Protein AF-A0A6G6YDF9-F1 (afdb_monomer_lite)

Radius of gyration: 22.9 Å; chains: 1; bounding box: 53×36×60 Å

Foldseek 3Di:
DPDVVVVVPDPDPPVCPDPVCVVVVVVLVVVVVVVLVVPDPPCLPVLLVVLLVVQVVCQVVLCVPLVDRLNLVLVLLLVLLVQLVVVVVLLVVLLVQLLPDDDLLSSLVSLPVSDPDDRDDPVCSVVLCVVQVVDSVSSSVVSVVVSVVCSFVSFKDFLCVSVVSGVQDSVSSLVLLVQQAAEVCNCVPPDVVCCSVPVVCLRRQWHDPDSGMIGHPCSSPSSSSSNVSVVVSQVVDPPNVVPPPD

Secondary structure (DSSP, 8-state):
--STTTGGG----TT--STTHHHHHHHHHHHHHHHHHHTTTT-HHHHHHHHHHHHHHHHHHHHHHHSS-HHHHHHHHHHHHHHHHHHHHHHHHHHHHHHH-SSHHHHHHHHHHHSS-PPPPHHHHHHHHHHTTT-HHHHHHHHHHHHGGGHHHHHEEEHHHHGGGSSS-HHHHHHHHHHHEEPTTTTTTS-HHHHTTS-HHHH--EEEEETTEEE-S-GGGHHHHHHHHHHHHHHT-TTSTTSS--

pLDDT: mean 83.62, std 17.67, range [30.84, 97.88]

Sequence (246 aa):
MGKLYRTKQLHFPDTVLTAEDLPHHLLRTEMIMHTTAVRNWSYDHKMKKITLDIAKKITSNFIDHHGFDPVDFLELLYKMTEIVEEKINEHRLKTVEFCKQSSYRSVIESYESLFPVDKMPKENHDHLWKHFGKNLRNLKAMFLMHSDYFLEKIFSFDLKNLATYTSISEDRLKEIFQKISFEFGDLKDAEVDHFLLGNPVQEKPFIRISDDTVFSTMYSVMTHFSMGSLENFCAENNKLPQKYSG

Structure (mmCIF, N/CA/C/O backbone):
data_AF-A0A6G6YDF9-F1
#
_entry.id   AF-A0A6G6YDF9-F1
#
loop_
_atom_site.group_PDB
_atom_site.id
_atom_site.type_symbol
_atom_site.label_atom_id
_atom_site.label_alt_id
_atom_site.label_comp_id
_atom_site.label_asym_id
_atom_site.label_entity_id
_atom_site.label_seq_id
_atom_site.pdbx_PDB_ins_code
_atom_site.Cartn_x
_atom_site.Cartn_y
_atom_site.Cartn_z
_atom_site.occupancy
_atom_site.B_iso_or_equiv
_atom_site.auth_seq_id
_atom_site.auth_comp_id
_atom_site.auth_asym_id
_atom_site.auth_atom_id
_atom_site.pdbx_PDB_model_num
ATOM 1 N N . MET A 1 1 ? -6.488 17.218 -29.409 1.00 33.91 1 MET A N 1
ATOM 2 C CA . MET A 1 1 ? -6.420 15.846 -28.844 1.00 33.91 1 MET A CA 1
ATOM 3 C C . MET A 1 1 ? -6.784 15.854 -27.347 1.00 33.91 1 MET A C 1
ATOM 5 O O . MET A 1 1 ? -5.971 15.451 -26.534 1.00 33.91 1 MET A O 1
ATOM 9 N N . GLY A 1 2 ? -7.957 16.375 -26.943 1.00 42.31 2 GLY A N 1
ATOM 10 C CA . GLY A 1 2 ? -8.119 16.872 -25.555 1.00 42.31 2 GLY A CA 1
ATOM 11 C C . GLY A 1 2 ? -9.428 16.599 -24.804 1.00 42.31 2 GLY A C 1
ATOM 12 O O . GLY A 1 2 ? -9.514 16.981 -23.646 1.00 42.31 2 GLY A O 1
ATOM 13 N N . LYS A 1 3 ? -10.434 15.942 -25.396 1.00 36.12 3 LYS A N 1
ATOM 14 C CA . LYS A 1 3 ? -11.679 15.582 -24.675 1.00 36.12 3 LYS A CA 1
ATOM 15 C C . LYS A 1 3 ? -12.125 14.139 -24.924 1.00 36.12 3 LYS A C 1
ATOM 17 O O . LYS A 1 3 ? -12.360 13.423 -23.964 1.00 36.12 3 LYS A O 1
ATOM 22 N N . LEU A 1 4 ? -12.093 13.676 -26.176 1.00 32.78 4 LEU A N 1
ATOM 23 C CA . LEU A 1 4 ? -12.477 12.304 -26.557 1.00 32.78 4 LEU A CA 1
ATOM 24 C C . LEU A 1 4 ? -11.572 11.186 -26.005 1.00 32.78 4 LEU A C 1
ATOM 26 O O . LEU A 1 4 ? -12.007 10.045 -25.902 1.00 32.78 4 LEU A O 1
ATOM 30 N N . TYR A 1 5 ? -10.315 11.485 -25.656 1.00 34.84 5 TYR A N 1
ATOM 31 C CA . TYR A 1 5 ? -9.386 10.470 -25.139 1.00 34.84 5 TYR A CA 1
ATOM 32 C C . TYR A 1 5 ? -9.590 10.165 -23.647 1.00 34.84 5 TYR A C 1
ATOM 34 O O . TYR A 1 5 ? -9.312 9.048 -23.228 1.00 34.84 5 TYR A O 1
ATOM 42 N N . ARG A 1 6 ? -10.127 11.112 -22.856 1.00 37.38 6 ARG A N 1
ATOM 43 C CA . ARG A 1 6 ? -10.484 10.855 -21.444 1.00 37.38 6 ARG A CA 1
ATOM 44 C C . ARG A 1 6 ? -11.720 9.962 -21.318 1.00 37.38 6 ARG A C 1
ATOM 46 O O . ARG A 1 6 ? -11.854 9.238 -20.345 1.00 37.38 6 ARG A O 1
ATOM 53 N N . THR A 1 7 ? -12.594 9.980 -22.322 1.00 44.53 7 THR A N 1
ATOM 54 C CA . THR A 1 7 ? -13.873 9.257 -22.328 1.00 44.53 7 THR A CA 1
ATOM 55 C C . THR A 1 7 ? -13.710 7.747 -22.507 1.00 44.53 7 THR A C 1
ATOM 57 O O . THR A 1 7 ? -14.575 6.997 -22.088 1.00 44.53 7 THR A O 1
ATOM 60 N N . LYS A 1 8 ? -12.598 7.277 -23.092 1.00 36.88 8 LYS A N 1
ATOM 61 C CA . LYS A 1 8 ? -12.357 5.840 -23.327 1.00 36.88 8 LYS A CA 1
ATOM 62 C C . LYS A 1 8 ? -11.867 5.060 -22.101 1.00 36.88 8 LYS A C 1
ATOM 64 O O . LYS A 1 8 ? -11.784 3.842 -22.180 1.00 36.88 8 LYS A O 1
ATOM 69 N N . GLN A 1 9 ? -11.508 5.739 -21.011 1.00 41.91 9 GLN A N 1
ATOM 70 C CA . GLN A 1 9 ? -11.009 5.100 -19.783 1.00 41.91 9 GLN A CA 1
ATOM 71 C C . GLN A 1 9 ? -12.066 5.001 -18.676 1.00 41.91 9 GLN A C 1
ATOM 73 O O . GLN A 1 9 ? -11.804 4.395 -17.643 1.00 41.91 9 GLN A O 1
ATOM 78 N N . LEU A 1 10 ? -13.247 5.586 -18.877 1.00 50.28 10 LEU A N 1
ATOM 79 C CA . LEU A 1 10 ? -14.352 5.502 -17.931 1.00 50.28 10 LEU A CA 1
ATOM 80 C C . LEU A 1 10 ? -15.253 4.349 -18.374 1.00 50.28 10 LEU A C 1
ATOM 82 O O . LEU A 1 10 ? -15.899 4.434 -19.415 1.00 50.28 10 LEU A O 1
ATOM 86 N N . HIS A 1 11 ? -15.270 3.261 -17.605 1.00 49.22 11 HIS A N 1
ATOM 87 C CA . HIS A 1 11 ? -16.383 2.320 -17.666 1.00 49.22 11 HIS A CA 1
ATOM 88 C C . HIS A 1 11 ? -17.630 3.081 -17.209 1.00 49.22 11 HIS A C 1
ATOM 90 O O . HIS A 1 11 ? -17.756 3.412 -16.032 1.00 49.22 11 HIS A O 1
ATOM 96 N N . PHE A 1 12 ? -18.498 3.439 -18.154 1.00 57.69 12 PHE A N 1
ATOM 97 C CA . PHE A 1 12 ? -19.774 4.065 -17.835 1.00 57.69 12 PHE A CA 1
ATOM 98 C C . PHE A 1 12 ? -20.731 2.990 -17.309 1.00 57.69 12 PHE A C 1
ATOM 100 O O . PHE A 1 12 ? -20.768 1.904 -17.892 1.00 57.69 12 PHE A O 1
ATOM 107 N N . PRO A 1 13 ? -21.468 3.257 -16.220 1.00 59.00 13 PRO A N 1
ATOM 108 C CA . PRO A 1 13 ? -22.483 2.334 -15.728 1.00 59.00 13 PRO A CA 1
ATOM 109 C C . PRO A 1 13 ? -23.625 2.192 -16.745 1.00 59.00 13 PRO A C 1
ATOM 111 O O . PRO A 1 13 ? -23.862 3.098 -17.549 1.00 59.00 13 PRO A O 1
ATOM 114 N N . ASP A 1 14 ? -24.353 1.074 -16.674 1.00 58.88 14 ASP A N 1
ATOM 115 C CA . ASP A 1 14 ? -25.454 0.728 -17.591 1.00 58.88 14 ASP A CA 1
ATOM 116 C C . ASP A 1 14 ? -26.605 1.754 -17.583 1.00 58.88 14 ASP A C 1
ATOM 118 O O . ASP A 1 14 ? -27.448 1.761 -18.477 1.00 58.88 14 ASP A O 1
ATOM 122 N N . THR A 1 15 ? -26.622 2.671 -16.612 1.00 57.03 15 THR A N 1
ATOM 123 C CA . THR A 1 15 ? -27.553 3.802 -16.534 1.00 57.03 15 THR A CA 1
ATOM 124 C C . THR A 1 15 ? -27.273 4.937 -17.517 1.00 57.03 15 THR A C 1
ATOM 126 O O . THR A 1 15 ? -28.141 5.786 -17.716 1.00 57.03 15 THR A O 1
ATOM 129 N N . VAL A 1 16 ? -26.104 4.974 -18.167 1.00 60.84 16 VAL A N 1
ATOM 130 C CA . VAL A 1 16 ? -25.787 5.959 -19.217 1.00 60.84 16 VAL A CA 1
ATOM 131 C C . VAL A 1 16 ? -26.141 5.365 -20.582 1.00 60.84 16 VAL A C 1
ATOM 133 O O . VAL A 1 16 ? -25.279 4.902 -21.329 1.00 60.84 16 VAL A O 1
ATOM 136 N N . LEU A 1 17 ? -27.438 5.356 -20.896 1.00 62.41 17 LEU A N 1
ATOM 137 C CA . LEU A 1 17 ? -27.980 4.717 -22.102 1.00 62.41 17 LEU A CA 1
ATOM 138 C C . LEU A 1 17 ? -27.928 5.631 -23.333 1.00 62.41 17 LEU A C 1
ATOM 140 O O . LEU A 1 17 ? -27.864 5.147 -24.466 1.00 62.41 17 LEU A O 1
ATOM 144 N N . THR A 1 18 ? -27.944 6.951 -23.131 1.00 68.06 18 THR A N 1
ATOM 145 C CA . THR A 1 18 ? -27.974 7.937 -24.214 1.00 68.06 18 THR A CA 1
ATOM 146 C C . THR A 1 18 ? -26.894 9.010 -24.066 1.00 68.06 18 THR A C 1
ATOM 148 O O . THR A 1 18 ? -26.337 9.248 -22.995 1.00 68.06 18 THR A O 1
ATOM 151 N N . ALA A 1 19 ? -26.593 9.706 -25.166 1.00 65.81 19 ALA A N 1
ATOM 152 C CA . ALA A 1 19 ? -25.629 10.809 -25.159 1.00 65.81 19 ALA A CA 1
ATOM 153 C C . ALA A 1 19 ? -26.075 11.999 -24.278 1.00 65.81 19 ALA A C 1
ATOM 155 O O . ALA A 1 19 ? -25.234 12.812 -23.891 1.00 65.81 19 ALA A O 1
ATOM 156 N N . GLU A 1 20 ? -27.369 12.088 -23.950 1.00 71.56 20 GLU A N 1
ATOM 157 C CA . GLU A 1 20 ? -27.952 13.109 -23.071 1.00 71.56 20 GLU A CA 1
ATOM 158 C C . GLU A 1 20 ? -27.785 12.791 -21.576 1.00 71.56 20 GLU A C 1
ATOM 160 O O . GLU A 1 20 ? -27.793 13.710 -20.761 1.00 71.56 20 GLU A O 1
ATOM 165 N N . ASP A 1 21 ? -27.533 11.532 -21.202 1.00 64.00 21 ASP A N 1
ATOM 166 C CA . ASP A 1 21 ? -27.303 11.127 -19.804 1.00 64.00 21 ASP A CA 1
ATOM 167 C C . ASP A 1 21 ? -25.871 11.442 -19.336 1.00 64.00 21 ASP A C 1
ATOM 169 O O . ASP A 1 21 ? -25.586 11.622 -18.145 1.00 64.00 21 ASP A O 1
ATOM 173 N N . LEU A 1 22 ? -24.948 11.557 -20.295 1.00 68.88 22 LEU A N 1
ATOM 174 C CA . LEU A 1 22 ? -23.522 11.751 -20.054 1.00 68.88 22 LEU A CA 1
ATOM 175 C C . LEU A 1 22 ? -23.198 13.056 -19.293 1.00 68.88 22 LEU A C 1
ATOM 177 O O . LEU A 1 22 ? -22.425 12.993 -18.334 1.00 68.88 22 LEU A O 1
ATOM 181 N N . PRO A 1 23 ? -23.764 14.232 -19.637 1.00 73.50 23 PRO A N 1
ATOM 182 C CA . PRO A 1 23 ? -23.558 15.461 -18.871 1.00 73.50 23 PRO A CA 1
ATOM 183 C C . PRO A 1 23 ? -24.028 15.351 -17.417 1.00 73.50 23 PRO A C 1
ATOM 185 O O . PRO A 1 23 ? -23.360 15.870 -16.525 1.00 73.50 23 PRO A O 1
ATOM 188 N N . HIS A 1 24 ? -25.138 14.652 -17.158 1.00 71.38 24 HIS A N 1
ATOM 189 C CA . HIS A 1 24 ? -25.673 14.474 -15.806 1.00 71.38 24 HIS A CA 1
ATOM 190 C C . HIS A 1 24 ? -24.781 13.573 -14.950 1.00 71.38 24 HIS A C 1
ATOM 192 O O . HIS A 1 24 ? -24.512 13.895 -13.790 1.00 71.38 24 HIS A O 1
ATOM 198 N N . HIS A 1 25 ? -24.278 12.480 -15.526 1.00 70.50 25 HIS A N 1
ATOM 199 C CA . HIS A 1 25 ? -23.313 11.609 -14.861 1.00 70.50 25 HIS A CA 1
ATOM 200 C C . HIS A 1 25 ? -21.996 12.348 -14.568 1.00 70.50 25 HIS A C 1
ATOM 202 O O . HIS A 1 25 ? -21.509 12.316 -13.439 1.00 70.50 25 HIS A O 1
ATOM 208 N N . LEU A 1 26 ? -21.456 13.087 -15.545 1.00 73.75 26 LEU A N 1
ATOM 209 C CA . LEU A 1 26 ? -20.231 13.872 -15.363 1.00 73.75 26 LEU A CA 1
ATOM 210 C C . LEU A 1 26 ? -20.384 14.948 -14.283 1.00 73.75 26 LEU A C 1
ATOM 212 O O . LEU A 1 26 ? -19.491 15.083 -13.452 1.00 73.75 26 LEU A O 1
ATOM 216 N N . LEU A 1 27 ? -21.519 15.654 -14.248 1.00 76.38 27 LEU A N 1
ATOM 217 C CA . LEU A 1 27 ? -21.812 16.656 -13.221 1.00 76.38 27 LEU A CA 1
ATOM 218 C C . LEU A 1 27 ? -21.851 16.031 -11.817 1.00 76.38 27 LEU A C 1
ATOM 220 O O . LEU A 1 27 ? -21.275 16.584 -10.884 1.00 76.38 27 LEU A O 1
ATOM 224 N N . ARG A 1 28 ? -22.490 14.862 -11.654 1.00 67.94 28 ARG A N 1
ATOM 225 C CA . ARG A 1 28 ? -22.524 14.142 -10.368 1.00 67.94 28 ARG A CA 1
ATOM 226 C C . ARG A 1 28 ? -21.123 13.720 -9.929 1.00 67.94 28 ARG A C 1
ATOM 228 O O . ARG A 1 28 ? -20.745 13.988 -8.792 1.00 67.94 28 ARG A O 1
ATOM 235 N N . THR A 1 29 ? -20.333 13.140 -10.831 1.00 65.56 29 THR A N 1
ATOM 236 C CA . THR A 1 29 ? -18.942 12.750 -10.556 1.00 65.56 29 THR A CA 1
ATOM 237 C C . THR A 1 29 ? -18.074 13.960 -10.205 1.00 65.56 29 THR A C 1
ATOM 239 O O . THR A 1 29 ? -17.271 13.900 -9.277 1.00 65.56 29 THR A O 1
ATOM 242 N N . GLU A 1 30 ? -18.268 15.088 -10.889 1.00 67.44 30 GLU A N 1
ATOM 243 C CA . GLU A 1 30 ? -17.579 16.348 -10.603 1.00 67.44 30 GLU A CA 1
ATOM 244 C C . GLU A 1 30 ? -17.975 16.907 -9.227 1.00 67.44 30 GLU A C 1
ATOM 246 O O . GLU A 1 30 ? -17.101 17.282 -8.448 1.00 67.44 30 GLU A O 1
ATOM 251 N N . MET A 1 31 ? -19.257 16.860 -8.851 1.00 64.19 31 MET A N 1
ATOM 252 C CA . MET A 1 31 ? -19.723 17.226 -7.506 1.00 64.19 31 MET A CA 1
ATOM 253 C C . MET A 1 31 ? -19.176 16.295 -6.410 1.00 64.19 31 MET A C 1
ATOM 255 O O . MET A 1 31 ? -18.787 16.771 -5.342 1.00 64.19 31 MET A O 1
ATOM 259 N N . ILE A 1 32 ? -19.090 14.985 -6.655 1.00 63.44 32 ILE A N 1
ATOM 260 C CA . ILE A 1 32 ? -18.492 14.016 -5.719 1.00 63.44 32 ILE A CA 1
ATOM 261 C C . ILE A 1 32 ? -16.995 14.295 -5.547 1.00 63.44 32 ILE A C 1
ATOM 263 O O . ILE A 1 32 ? -16.504 14.381 -4.420 1.00 63.44 32 ILE A O 1
ATOM 267 N N . MET A 1 33 ? -16.268 14.520 -6.647 1.00 58.22 33 MET A N 1
ATOM 268 C CA . MET A 1 33 ? -14.856 14.902 -6.590 1.00 58.22 33 MET A CA 1
ATOM 269 C C . MET A 1 33 ? -14.667 16.230 -5.855 1.00 58.22 33 MET A C 1
ATOM 271 O O . MET A 1 33 ? -13.788 16.326 -5.004 1.00 58.22 33 MET A O 1
ATOM 275 N N . HIS A 1 34 ? -15.515 17.231 -6.109 1.00 53.88 34 HIS A N 1
ATOM 276 C CA . HIS A 1 34 ? -15.461 18.510 -5.407 1.00 53.88 34 HIS A CA 1
ATOM 277 C C . HIS A 1 34 ? -15.781 18.377 -3.919 1.00 53.88 34 HIS A C 1
ATOM 279 O O . HIS A 1 34 ? -15.075 18.963 -3.113 1.00 53.88 34 HIS A O 1
ATOM 285 N N . THR A 1 35 ? -16.781 17.600 -3.512 1.00 53.50 35 THR A N 1
ATOM 286 C CA . THR A 1 35 ? -17.077 17.393 -2.081 1.00 53.50 35 THR A CA 1
ATOM 287 C C . THR A 1 35 ? -15.994 16.578 -1.375 1.00 53.50 35 THR A C 1
ATOM 289 O O . THR A 1 35 ? -15.673 16.872 -0.225 1.00 53.50 35 THR A O 1
ATOM 292 N N . THR A 1 36 ? -15.360 15.632 -2.071 1.00 50.28 36 THR A N 1
ATOM 293 C CA . THR A 1 36 ? -14.196 14.884 -1.567 1.00 50.28 36 THR A CA 1
ATOM 294 C C . THR A 1 36 ? -12.959 15.781 -1.448 1.00 50.28 36 THR A C 1
ATOM 296 O O . THR A 1 36 ? -12.253 15.717 -0.449 1.00 50.28 36 THR A O 1
ATOM 299 N N . ALA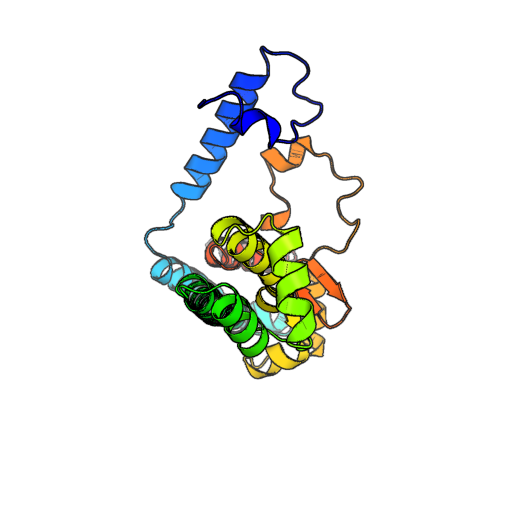 A 1 37 ? -12.728 16.673 -2.417 1.00 44.34 37 ALA A N 1
ATOM 300 C CA . ALA A 1 37 ? -11.605 17.614 -2.425 1.00 44.34 37 ALA A CA 1
ATOM 301 C C . ALA A 1 37 ? -11.791 18.796 -1.452 1.00 44.34 37 ALA A C 1
ATOM 303 O O . ALA A 1 37 ? -10.829 19.267 -0.848 1.00 44.34 37 ALA A O 1
ATOM 304 N N . VAL A 1 38 ? -13.028 19.279 -1.281 1.00 45.28 38 VAL A N 1
ATOM 305 C CA . VAL A 1 38 ? -13.391 20.354 -0.338 1.00 45.28 38 VAL A CA 1
ATOM 306 C C . VAL A 1 38 ? -13.412 19.828 1.100 1.00 45.28 38 VAL A C 1
ATOM 308 O O . VAL A 1 38 ? -13.096 20.574 2.028 1.00 45.28 38 VAL A O 1
ATOM 311 N N . ARG A 1 39 ? -13.662 18.527 1.305 1.00 48.84 39 ARG A N 1
ATOM 312 C CA . ARG A 1 39 ? -13.316 17.834 2.549 1.00 48.84 39 ARG A CA 1
ATOM 313 C C . ARG A 1 39 ? -11.793 17.624 2.623 1.00 48.84 39 ARG A C 1
ATOM 315 O O . ARG A 1 39 ? -11.291 16.520 2.520 1.00 48.84 39 ARG A O 1
ATOM 322 N N . ASN A 1 40 ? -11.082 18.689 2.982 1.00 50.56 40 ASN A N 1
ATOM 323 C CA . ASN A 1 40 ? -9.997 18.624 3.971 1.00 50.56 40 ASN A CA 1
ATOM 324 C C . ASN A 1 40 ? -8.580 18.143 3.581 1.00 50.56 40 ASN A C 1
ATOM 326 O O . ASN A 1 40 ? -7.801 17.841 4.484 1.00 50.56 40 ASN A O 1
ATOM 330 N N . TRP A 1 41 ? -8.159 18.178 2.311 1.00 49.34 41 TRP A N 1
ATOM 331 C CA . TRP A 1 41 ? -6.742 17.907 1.965 1.00 49.34 41 TRP A CA 1
ATOM 332 C C . TRP A 1 41 ? -5.738 18.875 2.627 1.00 49.34 41 TRP A C 1
ATOM 334 O O . TRP A 1 41 ? -4.549 18.586 2.718 1.00 49.34 41 TRP A O 1
ATOM 344 N N . SER A 1 42 ? -6.188 20.036 3.108 1.00 52.94 42 SER A N 1
ATOM 345 C CA . SER A 1 42 ? -5.319 21.092 3.634 1.00 52.94 42 SER A CA 1
ATOM 346 C C . SER A 1 42 ? -4.891 20.930 5.100 1.00 52.94 42 SER A C 1
ATOM 348 O O . SER A 1 42 ? -4.022 21.688 5.534 1.00 52.94 42 SER A O 1
ATOM 350 N N . TYR A 1 43 ? -5.430 19.971 5.875 1.00 66.38 43 TYR A N 1
ATOM 351 C CA . TYR A 1 43 ? -5.071 19.822 7.299 1.00 66.38 43 TYR A CA 1
ATOM 352 C C . TYR A 1 43 ? -5.069 18.373 7.833 1.00 66.38 43 TYR A C 1
ATOM 354 O O . TYR A 1 43 ? -5.695 18.099 8.860 1.00 66.38 43 TYR A O 1
ATOM 362 N N . ASP A 1 44 ? -4.311 17.467 7.206 1.00 77.56 44 ASP A N 1
ATOM 363 C CA . ASP A 1 44 ? -4.114 16.070 7.659 1.00 77.56 44 ASP A CA 1
ATOM 364 C C . ASP A 1 44 ? -3.856 15.956 9.177 1.00 77.56 44 ASP A C 1
ATOM 366 O O . ASP A 1 44 ? -4.577 15.270 9.901 1.00 77.56 44 ASP A O 1
ATOM 370 N N . HIS A 1 45 ? -2.916 16.750 9.699 1.00 82.19 45 HIS A N 1
ATOM 371 C CA . HIS A 1 45 ? -2.589 16.773 11.127 1.00 82.19 45 HIS A CA 1
ATOM 372 C C . HIS A 1 45 ? -3.782 17.157 12.023 1.00 82.19 45 HIS A C 1
ATOM 374 O O . HIS A 1 45 ? -3.926 16.639 13.132 1.00 82.19 45 HIS A O 1
ATOM 380 N N . LYS A 1 46 ? -4.651 18.081 11.583 1.00 82.12 46 LYS A N 1
ATOM 381 C CA . LYS A 1 46 ? -5.839 18.455 12.372 1.00 82.12 46 LYS A CA 1
ATOM 382 C C . LYS A 1 46 ? -6.864 17.327 12.370 1.00 82.12 46 LYS A C 1
ATOM 384 O O . LYS A 1 46 ? -7.447 17.074 13.417 1.00 82.12 46 LYS A O 1
ATOM 389 N N . MET A 1 47 ? -7.044 16.647 11.238 1.00 83.62 47 MET A N 1
ATOM 390 C CA . MET A 1 47 ? -7.931 15.486 11.143 1.00 83.62 47 MET A CA 1
ATOM 391 C C . MET A 1 47 ? -7.453 14.351 12.043 1.00 83.62 47 MET A C 1
ATOM 393 O O . MET A 1 47 ? -8.218 13.920 12.899 1.00 83.62 47 MET A O 1
ATOM 397 N N . LYS A 1 48 ? -6.173 13.958 11.951 1.00 89.88 48 LYS A N 1
ATOM 398 C CA . LYS A 1 48 ? -5.577 12.949 12.845 1.00 89.88 48 LYS A CA 1
ATOM 399 C C . LYS A 1 48 ? -5.826 13.291 14.310 1.00 89.88 48 LYS A C 1
ATOM 401 O O . LYS A 1 48 ? -6.328 12.457 15.056 1.00 89.88 48 LYS A O 1
ATOM 406 N N . LYS A 1 49 ? -5.543 14.539 14.701 1.00 89.81 49 LYS A N 1
ATOM 407 C CA . LYS A 1 49 ? -5.763 15.013 16.070 1.00 89.81 49 LYS A CA 1
ATOM 408 C C . LYS A 1 49 ? -7.226 14.886 16.500 1.00 89.81 49 LYS A C 1
ATOM 410 O O . LYS A 1 49 ? -7.482 14.333 17.560 1.00 89.81 49 LYS A O 1
ATOM 415 N N . ILE A 1 50 ? -8.170 15.377 15.695 1.00 88.75 50 ILE A N 1
ATOM 416 C CA . ILE A 1 50 ? -9.603 15.328 16.023 1.00 88.75 50 ILE A CA 1
ATOM 417 C C . ILE A 1 50 ? -10.073 13.877 16.168 1.00 88.75 50 ILE A C 1
ATOM 419 O O . ILE A 1 50 ? -10.703 13.550 17.171 1.00 88.75 50 ILE A O 1
ATOM 423 N N . THR A 1 51 ? -9.736 13.005 15.215 1.00 89.81 51 THR A N 1
ATOM 424 C CA . THR A 1 51 ? -10.133 11.590 15.253 1.00 89.81 51 THR A CA 1
ATOM 425 C C . THR A 1 51 ? -9.566 10.889 16.491 1.00 89.81 51 THR A C 1
ATOM 427 O O . THR A 1 51 ? -10.297 10.188 17.187 1.00 89.81 51 THR A O 1
ATOM 430 N N . LEU A 1 52 ? -8.294 11.131 16.831 1.00 94.12 52 LEU A N 1
ATOM 431 C CA . LEU A 1 52 ? -7.670 10.567 18.034 1.00 94.12 52 LEU A CA 1
ATOM 432 C C . LEU A 1 52 ? -8.272 11.136 19.329 1.00 94.12 52 LEU A C 1
ATOM 434 O O . LEU A 1 52 ? -8.472 10.394 20.287 1.00 94.12 52 LEU A O 1
ATOM 438 N N . ASP A 1 53 ? -8.593 12.431 19.375 1.00 92.19 53 ASP A N 1
ATOM 439 C CA . ASP A 1 53 ? -9.237 13.058 20.536 1.00 92.19 53 ASP A CA 1
ATOM 440 C C . ASP A 1 53 ? -10.650 12.493 20.775 1.00 92.19 53 ASP A C 1
ATOM 442 O O . ASP A 1 53 ? -11.075 12.358 21.924 1.00 92.19 53 ASP A O 1
ATOM 446 N N . ILE A 1 54 ? -11.377 12.134 19.709 1.00 90.50 54 ILE A N 1
ATOM 447 C CA . ILE A 1 54 ? -12.668 11.434 19.802 1.00 90.50 54 ILE A CA 1
ATOM 448 C C . ILE A 1 54 ? -12.461 9.997 20.290 1.00 90.50 54 ILE A C 1
ATOM 450 O O . ILE A 1 54 ? -13.113 9.595 21.253 1.00 90.50 54 ILE A O 1
ATOM 454 N N . ALA A 1 55 ? -11.523 9.255 19.693 1.00 93.00 55 ALA A N 1
ATOM 455 C CA . ALA A 1 55 ? -11.209 7.883 20.088 1.00 93.00 55 ALA A CA 1
ATOM 456 C C . ALA A 1 55 ? -10.855 7.781 21.582 1.00 93.00 55 ALA A C 1
ATOM 458 O O . ALA A 1 55 ? -11.431 6.962 22.296 1.00 93.00 55 ALA A O 1
ATOM 459 N N . LYS A 1 56 ? -10.026 8.703 22.092 1.00 94.75 56 LYS A N 1
ATOM 460 C CA . LYS A 1 56 ? -9.655 8.787 23.517 1.00 94.75 56 LYS A CA 1
ATOM 461 C C . LYS A 1 56 ? -10.851 8.915 24.460 1.00 94.75 56 LYS A C 1
ATOM 463 O O . LYS A 1 56 ? -10.816 8.403 25.575 1.00 94.75 56 LYS A O 1
ATOM 468 N N . LYS A 1 57 ? -11.916 9.608 24.043 1.00 92.88 57 LYS A N 1
ATOM 469 C CA . LYS A 1 57 ? -13.127 9.793 24.867 1.00 92.88 57 LYS A CA 1
ATOM 470 C C . LYS A 1 57 ? -13.987 8.535 24.955 1.00 92.88 57 LYS A C 1
ATOM 472 O O . LYS A 1 57 ? -14.806 8.432 25.869 1.00 92.88 57 LYS A O 1
ATOM 477 N N . ILE A 1 58 ? -13.834 7.614 24.007 1.00 91.50 58 ILE A N 1
ATOM 478 C CA . ILE A 1 58 ? -14.608 6.373 23.945 1.00 91.50 58 ILE A CA 1
ATOM 479 C C . ILE A 1 58 ? -13.777 5.136 24.307 1.00 91.50 58 ILE A C 1
ATOM 481 O O . ILE A 1 58 ? -14.367 4.073 24.470 1.00 91.50 58 ILE A O 1
ATOM 485 N N . THR A 1 59 ? -12.454 5.271 24.488 1.00 93.94 59 THR A N 1
ATOM 486 C CA . THR A 1 59 ? -11.495 4.173 24.707 1.00 93.94 59 THR A CA 1
ATOM 487 C C . THR A 1 59 ? -11.989 3.120 25.692 1.00 93.94 59 THR A C 1
ATOM 489 O O . THR A 1 59 ? -12.042 1.955 25.324 1.00 93.94 59 THR A O 1
ATOM 492 N N . SER A 1 60 ? -12.407 3.495 26.907 1.00 90.88 60 SER A N 1
ATOM 493 C CA . SER A 1 60 ? -12.834 2.510 27.915 1.00 90.88 60 SER A CA 1
ATOM 494 C C . SER A 1 60 ? -14.013 1.658 27.433 1.00 90.88 60 SER A C 1
ATOM 496 O O . SER A 1 60 ? -13.921 0.437 27.415 1.00 90.88 60 SER A O 1
ATOM 498 N N . ASN A 1 61 ? -15.084 2.299 26.950 1.00 90.12 61 ASN A N 1
ATOM 499 C CA . ASN A 1 61 ? -16.263 1.586 26.444 1.00 90.12 61 ASN A CA 1
ATOM 500 C C . ASN A 1 61 ? -15.940 0.769 25.182 1.00 90.12 61 ASN A C 1
ATOM 502 O O . ASN A 1 61 ? -16.548 -0.272 24.942 1.00 90.12 61 ASN A O 1
ATOM 506 N N . PHE A 1 62 ? -15.021 1.266 24.353 1.00 92.31 62 PHE A N 1
ATOM 507 C CA . PHE A 1 62 ? -14.619 0.618 23.114 1.00 92.31 62 PHE A CA 1
ATOM 508 C C . PHE A 1 62 ? -13.804 -0.649 23.392 1.00 92.31 62 PHE A C 1
ATOM 510 O O . PHE A 1 62 ? -14.109 -1.694 22.823 1.00 92.31 62 PHE A O 1
ATOM 517 N N . ILE A 1 63 ? -12.826 -0.584 24.302 1.00 94.00 63 ILE A N 1
ATOM 518 C CA . ILE A 1 63 ? -12.024 -1.739 24.727 1.00 94.00 63 ILE A CA 1
ATOM 519 C C . ILE A 1 63 ? -12.927 -2.813 25.334 1.00 94.00 63 ILE A C 1
ATOM 521 O O . ILE A 1 63 ? -12.812 -3.976 24.954 1.00 94.00 63 ILE A O 1
ATOM 525 N N . ASP A 1 64 ? -13.861 -2.431 26.209 1.00 91.81 64 ASP A N 1
ATOM 526 C CA . ASP A 1 64 ? -14.791 -3.375 26.841 1.00 91.81 64 ASP A CA 1
ATOM 527 C C . ASP A 1 64 ? -15.642 -4.142 25.814 1.00 91.81 64 ASP A C 1
ATOM 529 O O . ASP A 1 64 ? -16.026 -5.288 26.051 1.00 91.81 64 ASP A O 1
ATOM 533 N N . HIS A 1 65 ? -15.950 -3.520 24.670 1.00 89.31 65 HIS A N 1
ATOM 534 C CA . HIS A 1 65 ? -16.828 -4.101 23.657 1.00 89.31 65 HIS A CA 1
ATOM 535 C C . HIS A 1 65 ? -16.084 -4.830 22.533 1.00 89.31 65 HIS A C 1
ATOM 537 O O . HIS A 1 65 ? -16.495 -5.913 22.121 1.00 89.31 65 HIS A O 1
ATOM 543 N N . HIS A 1 66 ? -15.004 -4.239 22.025 1.00 90.62 66 HIS A N 1
ATOM 544 C CA . HIS A 1 66 ? -14.279 -4.734 20.855 1.00 90.62 66 HIS A CA 1
ATOM 545 C C . HIS A 1 66 ? -12.960 -5.432 21.210 1.00 90.62 66 HIS A C 1
ATOM 547 O O . HIS A 1 66 ? -12.403 -6.141 20.375 1.00 90.62 66 HIS A O 1
ATOM 553 N N . GLY A 1 67 ? -12.462 -5.274 22.440 1.00 92.31 67 GLY A N 1
ATOM 554 C CA . GLY A 1 67 ? -11.262 -5.961 22.921 1.00 92.31 67 GLY A CA 1
ATOM 555 C C . GLY A 1 67 ? -9.937 -5.396 22.400 1.00 92.31 67 GLY A C 1
ATOM 556 O O . GLY A 1 67 ? -8.929 -6.098 22.468 1.00 92.31 67 GLY A O 1
ATOM 557 N N . PHE A 1 68 ? -9.925 -4.167 21.873 1.00 94.94 68 PHE A N 1
ATOM 558 C CA . PHE A 1 68 ? -8.715 -3.446 21.461 1.00 94.94 68 PHE A CA 1
ATOM 559 C C . PHE A 1 68 ? -8.862 -1.933 21.672 1.00 94.94 68 PHE A C 1
ATOM 561 O O . PHE A 1 68 ? -9.981 -1.425 21.758 1.00 94.94 68 PHE A O 1
ATOM 568 N N . ASP A 1 69 ? -7.740 -1.213 21.772 1.00 95.81 69 ASP A N 1
ATOM 569 C CA . ASP A 1 69 ? -7.740 0.244 21.940 1.00 95.81 69 ASP A CA 1
ATOM 570 C C . ASP A 1 69 ? -7.982 0.939 20.584 1.00 95.81 69 ASP A C 1
ATOM 572 O O . ASP A 1 69 ? -7.205 0.736 19.643 1.00 95.81 69 ASP A O 1
ATOM 576 N N . PRO A 1 70 ? -9.035 1.770 20.450 1.00 95.12 70 PRO A N 1
ATOM 577 C CA . PRO A 1 70 ? -9.309 2.473 19.201 1.00 95.12 70 PRO A CA 1
ATOM 578 C C . PRO A 1 70 ? -8.215 3.487 18.840 1.00 95.12 70 PRO A C 1
ATOM 580 O O . PRO A 1 70 ? -8.014 3.763 17.661 1.00 95.12 70 PRO A O 1
ATOM 583 N N . VAL A 1 71 ? -7.506 4.053 19.822 1.00 96.50 71 VAL A N 1
ATOM 584 C CA . VAL A 1 71 ? -6.402 4.995 19.590 1.00 96.50 71 VAL A CA 1
ATOM 585 C C . VAL A 1 71 ? -5.229 4.266 18.947 1.00 96.50 71 VAL A C 1
ATOM 587 O O . VAL A 1 71 ? -4.750 4.711 17.909 1.00 96.50 71 VAL A O 1
ATOM 590 N N . ASP A 1 72 ? -4.834 3.123 19.509 1.00 96.69 72 ASP A N 1
ATOM 591 C CA . ASP A 1 72 ? -3.741 2.291 18.992 1.00 96.69 72 ASP A CA 1
ATOM 592 C C . ASP A 1 72 ? -4.049 1.791 17.570 1.00 96.69 72 ASP A C 1
ATOM 594 O O . ASP A 1 72 ? -3.224 1.890 16.664 1.00 96.69 72 ASP A O 1
ATOM 598 N N . PHE A 1 73 ? -5.294 1.371 17.320 1.00 96.31 73 PHE A N 1
ATOM 599 C CA . PHE A 1 73 ? -5.733 1.003 15.975 1.00 96.31 73 PHE A CA 1
ATOM 600 C C . PHE A 1 73 ? -5.630 2.166 14.970 1.00 96.31 73 PHE A C 1
ATOM 602 O O . PHE A 1 73 ? -5.132 1.989 13.858 1.00 96.31 73 PHE A O 1
ATOM 609 N N . LEU A 1 74 ? -6.076 3.372 15.337 1.00 95.56 74 LEU A N 1
ATOM 610 C CA . LEU A 1 74 ? -5.984 4.541 14.456 1.00 95.56 74 LEU A CA 1
ATOM 611 C C . LEU A 1 74 ? -4.531 4.966 14.209 1.00 95.56 74 LEU A C 1
ATOM 613 O O . LEU A 1 74 ? -4.180 5.332 13.087 1.00 95.56 74 LEU A O 1
ATOM 617 N N . GLU A 1 75 ? -3.686 4.912 15.238 1.00 96.06 75 GLU A N 1
ATOM 618 C CA . GLU A 1 75 ? -2.253 5.178 15.117 1.00 96.06 75 GLU A CA 1
ATOM 619 C C . GLU A 1 75 ? -1.573 4.155 14.199 1.00 96.06 75 GLU A C 1
ATOM 621 O O . GLU A 1 75 ? -0.779 4.555 13.344 1.00 96.06 75 GLU A O 1
ATOM 626 N N . LEU A 1 76 ? -1.958 2.874 14.269 1.00 96.75 76 LEU A N 1
ATOM 627 C CA . LEU A 1 76 ? -1.508 1.845 13.332 1.00 96.75 76 LEU A CA 1
ATOM 628 C C . LEU A 1 76 ? -1.881 2.193 11.884 1.00 96.75 76 LEU A C 1
ATOM 630 O O . LEU A 1 76 ? -1.018 2.131 11.009 1.00 96.75 76 LEU A O 1
ATOM 634 N N . LEU A 1 77 ? -3.123 2.615 11.615 1.00 95.38 77 LEU A N 1
ATOM 635 C CA . LEU A 1 77 ? -3.536 3.030 10.266 1.00 95.38 77 LEU A CA 1
ATOM 636 C C . LEU A 1 77 ? -2.683 4.191 9.733 1.00 95.38 77 LEU A C 1
ATOM 638 O O . LEU A 1 77 ? -2.282 4.186 8.568 1.00 95.38 77 LEU A O 1
ATOM 642 N N . TYR A 1 78 ? -2.367 5.177 10.578 1.00 94.69 78 TYR A N 1
ATOM 643 C CA . TYR A 1 78 ? -1.488 6.282 10.188 1.00 94.69 78 TYR A CA 1
ATOM 644 C C . TYR A 1 78 ? -0.047 5.823 9.985 1.00 94.69 78 TYR A C 1
ATOM 646 O O . TYR A 1 78 ? 0.603 6.274 9.040 1.00 94.69 78 TYR A O 1
ATOM 654 N N . LYS A 1 79 ? 0.430 4.879 10.802 1.00 96.00 79 LYS A N 1
ATOM 655 C CA . LYS A 1 79 ? 1.752 4.288 10.626 1.00 96.00 79 LYS A CA 1
ATOM 656 C C . LYS A 1 79 ? 1.864 3.523 9.308 1.00 96.00 79 LYS A C 1
ATOM 658 O O . LYS A 1 79 ? 2.882 3.621 8.625 1.00 96.00 79 LYS A O 1
ATOM 663 N N . MET A 1 80 ? 0.812 2.813 8.906 1.00 96.25 80 MET A N 1
ATOM 664 C CA . MET A 1 80 ? 0.751 2.159 7.597 1.00 96.25 80 MET A CA 1
ATOM 665 C C . MET A 1 80 ? 0.885 3.176 6.457 1.00 96.25 80 MET A C 1
ATOM 667 O O . MET A 1 80 ? 1.651 2.930 5.526 1.00 96.25 80 MET A O 1
ATOM 671 N N . THR A 1 81 ? 0.213 4.331 6.546 1.00 94.31 81 THR A N 1
ATOM 672 C CA . THR A 1 81 ? 0.370 5.415 5.560 1.00 94.31 81 THR A CA 1
ATOM 673 C C . THR A 1 81 ? 1.819 5.895 5.468 1.00 94.31 81 THR A C 1
ATOM 675 O O . THR A 1 81 ? 2.350 5.964 4.363 1.00 94.31 81 THR A O 1
ATOM 678 N N . GLU A 1 82 ? 2.486 6.151 6.597 1.00 94.56 82 GLU A N 1
ATOM 679 C CA . GLU A 1 82 ? 3.903 6.557 6.609 1.00 94.56 82 GLU A CA 1
ATOM 680 C C . GLU A 1 82 ? 4.808 5.514 5.935 1.00 94.56 82 GLU A C 1
ATOM 682 O O . GLU A 1 82 ? 5.635 5.853 5.089 1.00 94.56 82 GLU A O 1
ATOM 687 N N . ILE A 1 83 ? 4.621 4.228 6.255 1.00 96.62 83 ILE A N 1
ATOM 688 C CA . ILE A 1 83 ? 5.410 3.134 5.665 1.00 96.62 83 ILE A CA 1
ATOM 689 C C . ILE A 1 83 ? 5.211 3.078 4.143 1.00 96.62 83 ILE A C 1
ATOM 691 O O . ILE A 1 83 ? 6.164 2.858 3.392 1.00 96.62 83 ILE A O 1
ATOM 695 N N . VAL A 1 84 ? 3.981 3.272 3.665 1.00 96.44 84 VAL A N 1
ATOM 696 C CA . VAL A 1 84 ? 3.691 3.308 2.226 1.00 96.44 84 VAL A CA 1
ATOM 697 C C . VAL A 1 84 ? 4.343 4.519 1.567 1.00 96.44 84 VAL A C 1
ATOM 699 O O . VAL A 1 84 ? 4.935 4.372 0.500 1.00 96.44 84 VAL A O 1
ATOM 702 N N . GLU A 1 85 ? 4.295 5.696 2.191 1.00 94.81 85 GLU A N 1
ATOM 703 C CA . GLU A 1 85 ? 4.964 6.897 1.683 1.00 94.81 85 GLU A CA 1
ATOM 704 C C . GLU A 1 85 ? 6.479 6.695 1.552 1.00 94.81 85 GLU A C 1
ATOM 706 O O . GLU A 1 85 ? 7.063 7.040 0.520 1.00 94.81 85 GLU A O 1
ATOM 711 N N . GLU A 1 86 ? 7.119 6.087 2.552 1.00 96.44 86 GLU A N 1
ATOM 712 C CA . GLU A 1 86 ? 8.541 5.733 2.512 1.00 96.44 86 GLU A CA 1
ATOM 713 C C . GLU A 1 86 ? 8.847 4.777 1.347 1.00 96.44 86 GLU A C 1
ATOM 715 O O . GLU A 1 86 ? 9.708 5.070 0.509 1.00 96.44 86 GLU A O 1
ATOM 720 N N . LYS A 1 87 ? 8.089 3.679 1.228 1.00 96.56 87 LYS A N 1
ATOM 721 C CA . LYS A 1 87 ? 8.254 2.677 0.161 1.00 96.56 87 LYS A CA 1
ATOM 722 C C . LYS A 1 87 ? 8.009 3.252 -1.241 1.00 96.56 87 LYS A C 1
ATOM 724 O O . LYS A 1 87 ? 8.763 2.948 -2.168 1.00 96.56 87 LYS A O 1
ATOM 729 N N . ILE A 1 88 ? 6.984 4.092 -1.422 1.00 96.06 88 ILE A N 1
ATOM 730 C CA . ILE A 1 88 ? 6.703 4.773 -2.699 1.00 96.06 88 ILE A CA 1
ATOM 731 C C . ILE A 1 88 ? 7.848 5.717 -3.058 1.00 96.06 88 ILE A C 1
ATOM 733 O O . ILE A 1 88 ? 8.271 5.760 -4.216 1.00 96.06 88 ILE A O 1
ATOM 737 N N . ASN A 1 89 ? 8.365 6.472 -2.088 1.00 96.44 89 ASN A N 1
ATOM 738 C CA . ASN A 1 89 ? 9.490 7.366 -2.328 1.00 96.44 89 ASN A CA 1
ATOM 739 C C . ASN A 1 89 ? 10.746 6.587 -2.730 1.00 96.44 89 ASN A C 1
ATOM 741 O O . ASN A 1 89 ? 11.405 6.968 -3.700 1.00 96.44 89 ASN A O 1
ATOM 745 N N . GLU A 1 90 ? 11.041 5.470 -2.063 1.00 97.25 90 GLU A N 1
ATOM 746 C CA . GLU A 1 90 ? 12.134 4.575 -2.449 1.00 97.25 90 GLU A CA 1
ATOM 747 C C . GLU A 1 90 ? 11.943 4.041 -3.878 1.00 97.25 90 GLU A C 1
ATOM 749 O O . GLU A 1 90 ? 12.850 4.123 -4.709 1.00 97.25 90 GLU A O 1
ATOM 754 N N . HIS A 1 91 ? 10.741 3.562 -4.203 1.00 97.31 91 HIS A N 1
ATOM 755 C CA . HIS A 1 91 ? 10.399 3.082 -5.539 1.00 97.31 91 HIS A CA 1
ATOM 756 C C . HIS A 1 91 ? 10.577 4.169 -6.610 1.00 97.31 91 HIS A C 1
ATOM 758 O O . HIS A 1 91 ? 11.196 3.946 -7.655 1.00 97.31 91 HIS A O 1
ATOM 764 N N . ARG A 1 92 ? 10.104 5.388 -6.336 1.00 96.44 92 ARG A N 1
ATOM 765 C CA . ARG A 1 92 ? 10.297 6.550 -7.208 1.00 96.44 92 ARG A CA 1
ATOM 766 C C . ARG A 1 92 ? 11.780 6.872 -7.403 1.00 96.44 92 ARG A C 1
ATOM 768 O O . ARG A 1 92 ? 12.190 7.189 -8.515 1.00 96.44 92 ARG A O 1
ATOM 775 N N . LEU A 1 93 ? 12.598 6.803 -6.354 1.00 97.75 93 LEU A N 1
ATOM 776 C CA . LEU A 1 93 ? 14.038 7.043 -6.476 1.00 97.75 93 LEU A CA 1
ATOM 777 C C . LEU A 1 93 ? 14.709 5.977 -7.354 1.00 97.75 93 LEU A C 1
ATOM 779 O O . LEU A 1 93 ? 15.479 6.340 -8.244 1.00 97.75 93 LEU A O 1
ATOM 783 N N . LYS A 1 94 ? 14.349 4.696 -7.187 1.00 97.81 94 LYS A N 1
ATOM 784 C CA . LYS A 1 94 ? 14.826 3.596 -8.045 1.00 97.81 94 LYS A CA 1
ATOM 785 C C . LYS A 1 94 ? 14.460 3.813 -9.514 1.00 97.81 94 LYS A C 1
ATOM 787 O O . LYS A 1 94 ? 15.310 3.660 -10.389 1.00 97.81 94 LYS A O 1
ATOM 792 N N . THR A 1 95 ? 13.217 4.208 -9.797 1.00 97.44 95 THR A N 1
ATOM 793 C CA . THR A 1 95 ? 12.772 4.448 -11.181 1.00 97.44 95 THR A CA 1
ATOM 794 C C . THR A 1 95 ? 13.480 5.631 -11.828 1.00 97.44 95 THR A C 1
ATOM 796 O O . THR A 1 95 ? 13.929 5.550 -12.974 1.00 97.44 95 THR A O 1
ATOM 799 N N . VAL A 1 96 ? 13.656 6.718 -11.075 1.00 97.44 96 VAL A N 1
ATOM 800 C CA . VAL A 1 96 ? 14.431 7.883 -11.508 1.00 97.44 96 VAL A CA 1
ATOM 801 C C . VAL A 1 96 ? 15.884 7.505 -11.814 1.00 97.44 96 VAL A C 1
ATOM 803 O O . VAL A 1 96 ? 16.432 7.998 -12.801 1.00 97.44 96 VAL A O 1
ATOM 806 N N . GLU A 1 97 ? 16.499 6.637 -11.010 1.00 97.62 97 GLU A N 1
ATOM 807 C CA . GLU A 1 97 ? 17.909 6.264 -11.145 1.00 97.62 97 GLU A CA 1
ATOM 808 C C . GLU A 1 97 ? 18.212 5.572 -12.481 1.00 97.62 97 GLU A C 1
ATOM 810 O O . GLU A 1 97 ? 19.063 6.049 -13.240 1.00 97.62 97 GLU A O 1
ATOM 815 N N . PHE A 1 98 ? 17.462 4.527 -12.854 1.00 97.50 98 PHE A N 1
ATOM 816 C CA . PHE A 1 98 ? 17.673 3.889 -14.161 1.00 97.50 98 PHE A CA 1
ATOM 817 C C . PHE A 1 98 ? 17.216 4.794 -15.320 1.00 97.50 98 PHE A C 1
ATOM 819 O O . PHE A 1 98 ? 17.797 4.771 -16.409 1.00 97.50 98 PHE A O 1
ATOM 826 N N . CYS A 1 99 ? 16.205 5.647 -15.108 1.00 96.25 99 CYS A N 1
ATOM 827 C CA . CYS A 1 99 ? 15.718 6.570 -16.136 1.00 96.25 99 CYS A CA 1
ATOM 828 C C . CYS A 1 99 ? 16.716 7.687 -16.476 1.00 96.25 99 CYS A C 1
ATOM 830 O O . CYS A 1 99 ? 16.670 8.216 -17.591 1.00 96.25 99 CYS A O 1
ATOM 832 N N . LYS A 1 100 ? 17.627 8.045 -15.565 1.00 97.00 100 LYS A N 1
ATOM 833 C CA . LYS A 1 100 ? 18.673 9.053 -15.808 1.00 97.00 100 LYS A CA 1
ATOM 834 C C . LYS A 1 100 ? 19.831 8.536 -16.663 1.00 97.00 100 LYS A C 1
ATOM 836 O O . LYS A 1 100 ? 20.526 9.343 -17.277 1.00 97.00 100 LYS A O 1
ATOM 841 N N . GLN A 1 101 ? 20.011 7.220 -16.764 1.00 97.88 101 GLN A N 1
ATOM 842 C CA . GLN A 1 101 ? 21.120 6.625 -17.511 1.00 97.88 101 GLN A CA 1
ATOM 843 C C . GLN A 1 101 ? 21.049 6.959 -19.012 1.00 97.88 101 GLN A C 1
ATOM 845 O O . GLN A 1 101 ? 19.970 7.014 -19.615 1.00 97.88 101 GLN A O 1
ATOM 850 N N . SER A 1 102 ? 22.207 7.195 -19.632 1.00 94.94 102 SER A N 1
ATOM 851 C CA . SER A 1 102 ? 22.320 7.666 -21.023 1.00 94.94 102 SER A CA 1
ATOM 852 C C . SER A 1 102 ? 22.508 6.546 -22.052 1.00 94.94 102 SER A C 1
ATOM 854 O O . SER A 1 102 ? 22.240 6.756 -23.234 1.00 94.94 102 SER A O 1
ATOM 856 N N . SER A 1 103 ? 22.927 5.352 -21.623 1.00 96.62 103 SER A N 1
ATOM 857 C CA . SER A 1 103 ? 23.152 4.194 -22.495 1.00 96.62 103 SER A CA 1
ATOM 858 C C . SER A 1 103 ? 22.155 3.072 -22.200 1.00 96.62 103 SER A C 1
ATOM 860 O O . SER A 1 103 ? 21.773 2.869 -21.049 1.00 96.62 103 SER A O 1
ATOM 862 N N . TYR A 1 104 ? 21.746 2.308 -23.221 1.00 96.44 104 TYR A N 1
ATOM 863 C CA . TYR A 1 104 ? 20.807 1.195 -23.021 1.00 96.44 104 TYR A CA 1
ATOM 864 C C . TYR A 1 104 ? 21.380 0.110 -22.096 1.00 96.44 104 TYR A C 1
ATOM 866 O O . TYR A 1 104 ? 20.636 -0.450 -21.301 1.00 96.44 104 TYR A O 1
ATOM 874 N N . ARG A 1 105 ? 22.696 -0.152 -22.147 1.00 96.06 105 ARG A N 1
ATOM 875 C CA . ARG A 1 105 ? 23.349 -1.124 -21.254 1.00 96.06 105 ARG A CA 1
ATOM 876 C C . ARG A 1 105 ? 23.289 -0.659 -19.805 1.00 96.06 105 ARG A C 1
ATOM 878 O O . ARG A 1 105 ? 22.863 -1.429 -18.959 1.00 96.06 105 ARG A O 1
ATOM 885 N N . SER A 1 106 ? 23.617 0.608 -19.552 1.00 96.94 106 SER A N 1
ATOM 886 C CA . SER A 1 106 ? 23.547 1.197 -18.211 1.00 96.94 106 SER A CA 1
ATOM 887 C C . SER A 1 106 ? 22.116 1.241 -17.674 1.00 96.94 106 SER A C 1
ATOM 889 O O . SER A 1 106 ? 21.920 1.030 -16.486 1.00 96.94 106 SER A O 1
ATOM 891 N N . VAL A 1 107 ? 21.109 1.475 -18.530 1.00 97.75 107 VAL A N 1
ATOM 892 C CA . VAL A 1 107 ? 19.692 1.378 -18.134 1.00 97.75 107 VAL A CA 1
ATOM 893 C C . VAL A 1 107 ? 19.357 -0.038 -17.662 1.00 97.75 107 VAL A C 1
ATOM 895 O O . VAL A 1 107 ? 18.796 -0.179 -16.581 1.00 97.75 107 VAL A O 1
ATOM 898 N N . ILE A 1 108 ? 19.707 -1.067 -18.447 1.00 97.31 108 ILE A N 1
ATOM 899 C CA . ILE A 1 108 ? 19.425 -2.474 -18.112 1.00 97.31 108 ILE A CA 1
ATOM 900 C C . ILE A 1 108 ? 20.135 -2.861 -16.809 1.00 97.31 108 ILE A C 1
ATOM 902 O O . ILE A 1 108 ? 19.488 -3.311 -15.872 1.00 97.31 108 ILE A O 1
ATOM 906 N N . GLU A 1 109 ? 21.444 -2.610 -16.716 1.00 96.38 109 GLU A N 1
ATOM 907 C CA . GLU A 1 109 ? 22.248 -2.966 -15.539 1.00 96.38 109 GLU A CA 1
ATOM 908 C C . GLU A 1 109 ? 21.774 -2.229 -14.274 1.00 96.38 109 GLU A C 1
ATOM 910 O O . GLU A 1 109 ? 21.696 -2.825 -13.199 1.00 96.38 109 GLU A O 1
ATOM 915 N N . SER A 1 110 ? 21.414 -0.945 -14.394 1.00 97.50 110 SER A N 1
ATOM 916 C CA . SER A 1 110 ? 20.864 -0.163 -13.282 1.00 97.50 110 SER A CA 1
ATOM 917 C C . SER A 1 110 ? 19.514 -0.722 -12.834 1.00 97.50 110 SER A C 1
ATOM 919 O O . SER A 1 110 ? 19.329 -0.967 -11.643 1.00 97.50 110 SER A O 1
ATOM 921 N N . TYR A 1 111 ? 18.607 -1.004 -13.773 1.00 97.81 111 TYR A N 1
ATOM 922 C CA . TYR A 1 111 ? 17.307 -1.598 -13.473 1.00 97.81 111 TYR A CA 1
ATOM 923 C C . TYR A 1 111 ? 17.449 -2.940 -12.731 1.00 97.81 111 TYR A C 1
ATOM 925 O O . TYR A 1 111 ? 16.891 -3.110 -11.647 1.00 97.81 111 TYR A O 1
ATOM 933 N N . GLU A 1 112 ? 18.266 -3.856 -13.257 1.00 96.94 112 GLU A N 1
ATOM 934 C CA . GLU A 1 112 ? 18.508 -5.177 -12.661 1.00 96.94 112 GLU A CA 1
ATOM 935 C C . GLU A 1 112 ? 19.200 -5.123 -11.294 1.00 96.94 112 GLU A C 1
ATOM 937 O O . GLU A 1 112 ? 19.100 -6.058 -10.504 1.00 96.94 112 GLU A O 1
ATOM 942 N N . SER A 1 113 ? 19.929 -4.045 -11.000 1.00 96.75 113 SER A N 1
ATOM 943 C CA . SER A 1 113 ? 20.554 -3.853 -9.687 1.00 96.75 113 SER A CA 1
ATOM 944 C C . SER A 1 113 ? 19.596 -3.308 -8.624 1.00 96.75 113 SER A C 1
ATOM 946 O O . SER A 1 113 ? 19.824 -3.525 -7.436 1.00 96.75 113 SER A O 1
ATOM 948 N N . LEU A 1 114 ? 18.549 -2.586 -9.038 1.00 96.81 114 LEU A N 1
ATOM 949 C CA . LEU A 1 114 ? 17.642 -1.861 -8.141 1.00 96.81 114 LEU A CA 1
ATOM 950 C C . LEU A 1 114 ? 16.357 -2.636 -7.836 1.00 96.81 114 LEU A C 1
ATOM 952 O O . LEU A 1 114 ? 15.742 -2.419 -6.787 1.00 96.81 114 LEU A O 1
ATOM 956 N N . PHE A 1 115 ? 15.940 -3.508 -8.752 1.00 96.50 115 PHE A N 1
ATOM 957 C CA . PHE A 1 115 ? 14.714 -4.290 -8.646 1.00 96.50 115 PHE A CA 1
ATOM 958 C C . PHE A 1 115 ? 15.016 -5.772 -8.404 1.00 96.50 115 PHE A C 1
ATOM 960 O O . PHE A 1 115 ? 16.046 -6.266 -8.858 1.00 96.50 115 PHE A O 1
ATOM 967 N N . PRO A 1 116 ? 14.131 -6.502 -7.701 1.00 94.62 116 PRO A N 1
ATOM 968 C CA . PRO A 1 116 ? 14.323 -7.918 -7.404 1.00 94.62 116 PRO A CA 1
ATOM 969 C C . PRO A 1 116 ? 13.991 -8.767 -8.640 1.00 94.62 116 PRO A C 1
ATOM 971 O O . PRO A 1 116 ? 12.952 -9.422 -8.700 1.00 94.62 116 PRO A O 1
ATOM 974 N N . VAL A 1 117 ? 14.858 -8.697 -9.648 1.00 94.75 117 VAL A N 1
ATOM 975 C CA . VAL A 1 117 ? 14.756 -9.428 -10.914 1.00 94.75 117 VAL A CA 1
ATOM 976 C C . VAL A 1 117 ? 16.020 -10.240 -11.158 1.00 94.75 117 VAL A C 1
ATOM 978 O O . VAL A 1 117 ? 17.105 -9.883 -10.695 1.00 94.75 117 VAL A O 1
ATOM 981 N N . ASP A 1 118 ? 15.883 -11.317 -11.924 1.00 92.75 118 ASP A N 1
ATOM 982 C CA . ASP A 1 118 ? 17.036 -12.079 -12.378 1.00 92.75 118 ASP A CA 1
ATOM 983 C C . ASP A 1 118 ? 17.850 -11.264 -13.383 1.00 92.75 118 ASP A C 1
ATOM 985 O O . ASP A 1 118 ? 17.308 -10.640 -14.298 1.00 92.75 118 ASP A O 1
ATOM 989 N N . LYS A 1 119 ? 19.172 -11.285 -13.210 1.00 92.88 119 LYS A N 1
ATOM 990 C CA . LYS A 1 119 ? 20.090 -10.582 -14.106 1.00 92.88 119 LYS A CA 1
ATOM 991 C C . LYS A 1 119 ? 20.168 -11.298 -15.441 1.00 92.88 119 LYS A C 1
ATOM 993 O O . LYS A 1 119 ? 20.474 -12.493 -15.501 1.00 92.88 119 LYS A O 1
ATOM 998 N N . MET A 1 120 ? 19.951 -10.556 -16.515 1.00 92.06 120 MET A N 1
ATOM 999 C CA . MET A 1 120 ? 20.058 -11.083 -17.858 1.00 92.06 120 MET A CA 1
ATOM 1000 C C . MET A 1 120 ? 21.540 -11.208 -18.271 1.00 92.06 120 MET A C 1
ATOM 1002 O O . MET A 1 120 ? 22.357 -10.341 -17.955 1.00 92.06 120 MET A O 1
ATOM 1006 N N . PRO A 1 121 ? 21.929 -12.262 -19.015 1.00 91.88 121 PRO A N 1
ATOM 1007 C CA . PRO A 1 121 ? 23.254 -12.332 -19.628 1.00 91.88 121 PRO A CA 1
ATOM 1008 C C . PRO A 1 121 ? 23.514 -11.135 -20.553 1.00 91.88 121 PRO A C 1
ATOM 1010 O O . PRO A 1 121 ? 22.630 -10.716 -21.309 1.00 91.88 121 PRO A O 1
ATOM 1013 N N . LYS A 1 122 ? 24.740 -10.597 -20.546 1.00 88.94 122 LYS A N 1
ATOM 1014 C CA . LYS A 1 122 ? 25.093 -9.367 -21.284 1.00 88.94 122 LYS A CA 1
ATOM 1015 C C . LYS A 1 122 ? 24.897 -9.487 -22.795 1.00 88.94 122 LYS A C 1
ATOM 1017 O O . LYS A 1 122 ? 24.658 -8.483 -23.469 1.00 88.94 122 LYS A O 1
ATOM 1022 N N . GLU A 1 123 ? 24.980 -10.702 -23.320 1.00 87.75 123 GLU A N 1
ATOM 1023 C CA . GLU A 1 123 ? 24.752 -11.050 -24.721 1.00 87.75 123 GLU A CA 1
ATOM 1024 C C . GLU A 1 123 ? 23.292 -10.784 -25.124 1.00 87.75 123 GLU A C 1
ATOM 1026 O O . GLU A 1 123 ? 23.010 -10.334 -26.236 1.00 87.75 123 GLU A O 1
ATOM 1031 N N . ASN A 1 124 ? 22.356 -10.961 -24.188 1.00 92.44 124 ASN A N 1
ATOM 1032 C CA . ASN A 1 124 ? 20.929 -10.757 -24.419 1.00 92.44 124 ASN A CA 1
ATOM 1033 C C . ASN A 1 124 ? 20.514 -9.277 -24.337 1.00 92.44 124 ASN A C 1
ATOM 1035 O O . ASN A 1 124 ? 19.443 -8.915 -24.831 1.00 92.44 124 ASN A O 1
ATOM 1039 N N . HIS A 1 125 ? 21.373 -8.386 -23.819 1.00 94.25 125 HIS A N 1
ATOM 1040 C CA . HIS A 1 125 ? 21.095 -6.943 -23.787 1.00 94.25 125 HIS A CA 1
ATOM 1041 C C . HIS A 1 125 ? 20.896 -6.388 -25.204 1.00 94.25 125 HIS A C 1
ATOM 1043 O O . HIS A 1 125 ? 20.018 -5.554 -25.431 1.00 94.25 125 HIS A O 1
ATOM 1049 N N . ASP A 1 126 ? 21.680 -6.866 -26.177 1.00 94.31 126 ASP A N 1
ATOM 1050 C CA . ASP A 1 126 ? 21.571 -6.436 -27.575 1.00 94.31 126 ASP A CA 1
ATOM 1051 C C . ASP A 1 126 ? 20.278 -6.924 -28.236 1.00 94.31 126 ASP A C 1
ATOM 1053 O O . ASP A 1 126 ? 19.708 -6.225 -29.080 1.00 94.31 126 ASP A O 1
ATOM 1057 N N . HIS A 1 127 ? 19.797 -8.107 -27.851 1.00 93.88 127 HIS A N 1
ATOM 1058 C CA . HIS A 1 127 ? 18.518 -8.639 -28.313 1.00 93.8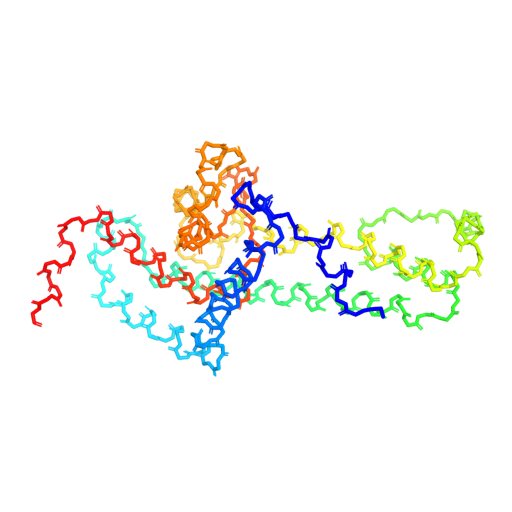8 127 HIS A CA 1
ATOM 1059 C C . HIS A 1 127 ? 17.354 -7.808 -27.772 1.00 93.88 127 HIS A C 1
ATOM 1061 O O . HIS A 1 127 ? 16.512 -7.365 -28.557 1.00 93.88 127 HIS A O 1
ATOM 1067 N N . LEU A 1 128 ? 17.358 -7.510 -26.469 1.00 93.56 128 LEU A N 1
ATOM 1068 C CA . LEU A 1 128 ? 16.366 -6.638 -25.840 1.00 93.56 128 LEU A CA 1
ATOM 1069 C C . LEU A 1 128 ? 16.376 -5.239 -26.475 1.00 93.56 128 LEU A C 1
ATOM 1071 O O . LEU A 1 128 ? 15.335 -4.691 -26.833 1.00 93.56 128 LEU A O 1
ATOM 1075 N N . TRP A 1 129 ? 17.568 -4.683 -26.702 1.00 95.81 129 TRP A N 1
ATOM 1076 C CA . TRP A 1 129 ? 17.731 -3.378 -27.335 1.00 95.81 129 TRP A CA 1
ATOM 1077 C C . TRP A 1 129 ? 17.136 -3.320 -28.747 1.00 95.81 129 TRP A C 1
ATOM 1079 O O . TRP A 1 129 ? 16.445 -2.360 -29.100 1.00 95.81 129 TRP A O 1
ATOM 1089 N N . LYS A 1 130 ? 17.366 -4.361 -29.555 1.00 95.88 130 LYS A N 1
ATOM 1090 C CA . LYS A 1 130 ? 16.762 -4.493 -30.888 1.00 95.88 130 LYS A CA 1
ATOM 1091 C C . LYS A 1 130 ? 15.244 -4.659 -30.810 1.00 95.88 130 LYS A C 1
ATOM 1093 O O . LYS A 1 130 ? 14.553 -4.037 -31.612 1.00 95.88 130 LYS A O 1
ATOM 1098 N N . HIS A 1 131 ? 14.740 -5.440 -29.854 1.00 94.38 131 HIS A N 1
ATOM 1099 C CA . HIS A 1 131 ? 13.307 -5.669 -29.662 1.00 94.38 131 HIS A CA 1
ATOM 1100 C C . HIS A 1 131 ? 12.544 -4.358 -29.416 1.00 94.38 131 HIS A C 1
ATOM 1102 O O . HIS A 1 131 ? 11.513 -4.120 -30.037 1.00 94.38 131 HIS A O 1
ATOM 1108 N N . PHE A 1 132 ? 13.108 -3.442 -28.621 1.00 94.88 132 PHE A N 1
ATOM 1109 C CA . PHE A 1 132 ? 12.534 -2.107 -28.395 1.00 94.88 132 PHE A CA 1
ATOM 1110 C C . PHE A 1 132 ? 12.915 -1.068 -29.464 1.00 94.88 132 PHE A C 1
ATOM 1112 O O . PHE A 1 132 ? 12.873 0.142 -29.221 1.00 94.88 132 PHE A O 1
ATOM 1119 N N . GLY A 1 133 ? 13.285 -1.525 -30.665 1.00 95.12 133 GLY A N 1
ATOM 1120 C CA . GLY A 1 133 ? 13.522 -0.678 -31.835 1.00 95.12 133 GLY A CA 1
ATOM 1121 C C . GLY A 1 133 ? 14.760 0.207 -31.725 1.00 95.12 133 GLY A C 1
ATOM 1122 O O . GLY A 1 133 ? 14.812 1.260 -32.357 1.00 95.12 133 GLY A O 1
ATOM 1123 N N . LYS A 1 134 ? 15.739 -0.177 -30.896 1.00 95.88 134 LYS A N 1
ATOM 1124 C CA . LYS A 1 134 ? 16.909 0.646 -30.570 1.00 95.88 134 LYS A CA 1
ATOM 1125 C C . LYS A 1 134 ? 1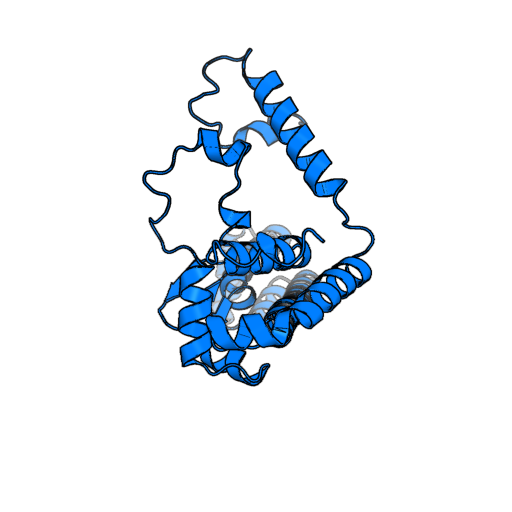6.534 2.062 -30.119 1.00 95.88 134 LYS A C 1
ATOM 1127 O O . LYS A 1 134 ? 17.199 3.042 -30.459 1.00 95.88 134 LYS A O 1
ATOM 1132 N N . ASN A 1 135 ? 15.455 2.167 -29.347 1.00 96.94 135 ASN A N 1
ATOM 1133 C CA . ASN A 1 135 ? 14.961 3.426 -28.820 1.00 96.94 135 ASN A CA 1
ATO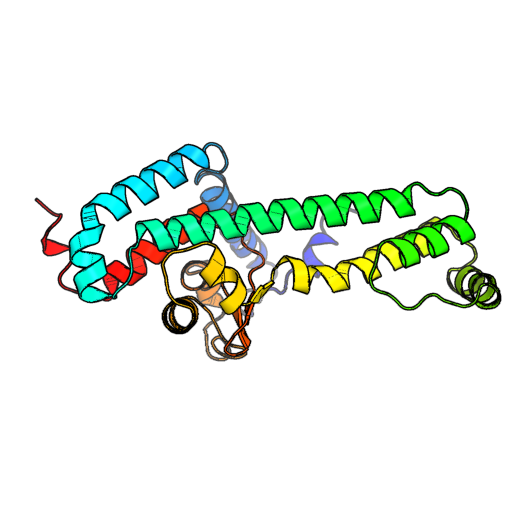M 1134 C C . ASN A 1 135 ? 15.050 3.442 -27.288 1.00 96.94 135 ASN A C 1
ATOM 1136 O O . ASN A 1 135 ? 14.374 2.680 -26.596 1.00 96.94 135 ASN A O 1
ATOM 1140 N N . LEU A 1 136 ? 15.879 4.342 -26.751 1.00 96.81 136 LEU A N 1
ATOM 1141 C CA . LEU A 1 136 ? 16.156 4.411 -25.314 1.00 96.81 136 LEU A CA 1
ATOM 1142 C C . LEU A 1 136 ? 14.909 4.786 -24.510 1.00 96.81 136 LEU A C 1
ATOM 1144 O O . LEU A 1 136 ? 14.722 4.303 -23.397 1.00 96.81 136 LEU A O 1
ATOM 1148 N N . ARG A 1 137 ? 14.038 5.623 -25.082 1.00 96.94 137 ARG A N 1
ATOM 1149 C CA . ARG A 1 137 ? 12.771 6.007 -24.458 1.00 96.94 137 ARG A CA 1
ATOM 1150 C C . ARG A 1 137 ? 11.838 4.806 -24.338 1.00 96.94 137 ARG A C 1
ATOM 1152 O O . ARG A 1 137 ? 11.242 4.635 -23.282 1.00 96.94 137 ARG A O 1
ATOM 1159 N N . ASN A 1 138 ? 11.745 3.973 -25.373 1.00 97.50 138 ASN A N 1
ATOM 1160 C CA . ASN A 1 138 ? 10.907 2.771 -25.342 1.00 97.50 138 ASN A CA 1
ATOM 1161 C C . ASN A 1 138 ? 11.421 1.760 -24.314 1.00 97.50 138 ASN A C 1
ATOM 1163 O O . ASN A 1 138 ? 10.632 1.221 -23.545 1.00 97.50 138 ASN A O 1
ATOM 1167 N N . LEU A 1 139 ? 12.741 1.559 -24.253 1.00 97.25 139 LEU A N 1
ATOM 1168 C CA . LEU A 1 139 ? 13.356 0.683 -23.257 1.00 97.25 139 LEU A CA 1
ATOM 1169 C C . LEU A 1 139 ? 13.073 1.165 -21.824 1.00 97.25 139 LEU A C 1
ATOM 1171 O O . LEU A 1 139 ? 12.649 0.379 -20.983 1.00 97.25 139 LEU A O 1
ATOM 1175 N N . LYS A 1 140 ? 13.248 2.467 -21.556 1.00 97.69 140 LYS A N 1
ATOM 1176 C CA . LYS A 1 140 ? 12.933 3.069 -20.249 1.00 97.69 140 LYS A CA 1
ATOM 1177 C C . LYS A 1 140 ? 11.449 2.957 -19.904 1.00 97.69 140 LYS A C 1
ATOM 1179 O O . LYS A 1 140 ? 11.124 2.644 -18.767 1.00 97.69 140 LYS A O 1
ATOM 1184 N N . ALA A 1 141 ? 10.562 3.190 -20.872 1.00 96.88 141 ALA A N 1
ATOM 1185 C CA . ALA A 1 141 ? 9.121 3.063 -20.671 1.00 96.88 141 ALA A CA 1
ATOM 1186 C C . ALA A 1 141 ? 8.718 1.623 -20.322 1.00 96.88 141 ALA A C 1
ATOM 1188 O O . ALA A 1 141 ? 7.885 1.429 -19.443 1.00 96.88 141 ALA A O 1
ATOM 1189 N N . MET A 1 142 ? 9.342 0.624 -20.955 1.00 96.19 142 MET A N 1
ATOM 1190 C CA . MET A 1 142 ? 9.120 -0.776 -20.600 1.00 96.19 142 MET A CA 1
ATOM 1191 C C . MET A 1 142 ? 9.568 -1.070 -19.168 1.00 96.19 142 MET A C 1
ATOM 1193 O O . MET A 1 142 ? 8.787 -1.631 -18.409 1.00 96.19 142 MET A O 1
ATOM 1197 N N . PHE A 1 143 ? 10.775 -0.653 -18.775 1.00 97.44 143 PHE A N 1
ATOM 1198 C CA . PHE A 1 143 ? 11.251 -0.883 -17.408 1.00 97.44 143 PHE A CA 1
ATOM 1199 C C . PHE A 1 143 ? 10.423 -0.151 -16.354 1.00 97.44 143 PHE A C 1
ATOM 1201 O O . PHE A 1 143 ? 10.231 -0.688 -15.270 1.00 97.44 143 PHE A O 1
ATOM 1208 N N . LEU A 1 144 ? 9.888 1.028 -16.679 1.00 96.88 144 LEU A N 1
ATOM 1209 C CA . LEU A 1 144 ? 8.951 1.737 -15.810 1.00 96.88 144 LEU A CA 1
ATOM 1210 C C . LEU A 1 144 ? 7.644 0.948 -15.635 1.00 96.88 144 LEU A C 1
ATOM 1212 O O . LEU A 1 144 ? 7.217 0.700 -14.515 1.00 96.88 144 LEU A O 1
ATOM 1216 N N . MET A 1 145 ? 7.056 0.467 -16.732 1.00 95.56 145 MET A N 1
ATOM 1217 C CA . MET A 1 145 ? 5.856 -0.375 -16.674 1.00 95.56 145 MET A CA 1
ATOM 1218 C C . MET A 1 145 ? 6.113 -1.686 -15.918 1.00 95.56 145 MET A C 1
ATOM 1220 O O . MET A 1 145 ? 5.276 -2.138 -15.148 1.00 95.56 145 MET A O 1
ATOM 1224 N N . HIS A 1 146 ? 7.277 -2.305 -16.118 1.00 96.12 146 HIS A N 1
ATOM 1225 C CA . HIS A 1 146 ? 7.636 -3.529 -15.412 1.00 96.12 146 HIS A CA 1
ATOM 1226 C C . HIS A 1 146 ? 7.904 -3.270 -13.922 1.00 96.12 146 HIS A C 1
ATOM 1228 O O . HIS A 1 146 ? 7.559 -4.106 -13.092 1.00 96.12 146 HIS A O 1
ATOM 1234 N N . SER A 1 147 ? 8.444 -2.099 -13.555 1.00 96.50 147 SER A N 1
ATOM 1235 C CA . SER A 1 147 ? 8.590 -1.733 -12.145 1.00 96.50 147 SER A CA 1
ATOM 1236 C C . SER A 1 147 ? 7.247 -1.608 -11.425 1.00 96.50 147 SER A C 1
ATOM 1238 O O . SER A 1 147 ? 7.176 -1.945 -10.244 1.00 96.50 147 SER A O 1
ATOM 1240 N N . ASP A 1 148 ? 6.171 -1.234 -12.123 1.00 94.50 148 ASP A N 1
ATOM 1241 C CA . ASP A 1 148 ? 4.841 -1.119 -11.513 1.00 94.50 148 ASP A CA 1
ATOM 1242 C C . ASP A 1 148 ? 4.320 -2.462 -10.962 1.00 94.50 148 ASP A C 1
ATOM 1244 O O . ASP A 1 148 ? 3.506 -2.479 -10.040 1.00 94.50 148 ASP A O 1
ATOM 1248 N N . TYR A 1 149 ? 4.853 -3.598 -11.432 1.00 93.31 149 TYR A N 1
ATOM 1249 C CA . TYR A 1 149 ? 4.550 -4.923 -10.877 1.00 93.31 149 TYR A CA 1
ATOM 1250 C C . TYR A 1 149 ? 4.894 -5.037 -9.380 1.00 93.31 149 TYR A C 1
ATOM 1252 O O . TYR A 1 149 ? 4.297 -5.826 -8.654 1.00 93.31 149 TYR A O 1
ATOM 1260 N N . PHE A 1 150 ? 5.835 -4.227 -8.885 1.00 94.81 150 PHE A N 1
ATOM 1261 C CA . PHE A 1 150 ? 6.232 -4.226 -7.476 1.00 94.81 150 PHE A CA 1
ATOM 1262 C C . PHE A 1 150 ? 5.377 -3.307 -6.594 1.00 94.81 150 PHE A C 1
ATOM 1264 O O . PHE A 1 150 ? 5.579 -3.300 -5.379 1.00 94.81 150 PHE A O 1
ATOM 1271 N N . LEU A 1 151 ? 4.433 -2.546 -7.163 1.00 93.69 151 LEU A N 1
ATOM 1272 C CA . LEU A 1 151 ? 3.545 -1.671 -6.388 1.00 93.69 151 LEU A CA 1
ATOM 1273 C C . LEU A 1 151 ? 2.633 -2.473 -5.455 1.00 93.69 151 LEU A C 1
ATOM 1275 O O . LEU A 1 151 ? 2.374 -2.034 -4.339 1.00 93.69 151 LEU A O 1
ATOM 1279 N N . GLU A 1 152 ? 2.202 -3.667 -5.859 1.00 93.56 152 GLU A N 1
ATOM 1280 C CA . GLU A 1 152 ? 1.375 -4.546 -5.021 1.00 93.56 152 GLU A CA 1
ATOM 1281 C C . GLU A 1 152 ? 2.039 -4.827 -3.662 1.00 93.56 152 GLU A C 1
ATOM 1283 O O . GLU A 1 152 ? 1.406 -4.649 -2.622 1.00 93.56 152 GLU A O 1
ATOM 1288 N N . LYS A 1 153 ? 3.349 -5.095 -3.639 1.00 93.31 153 LYS A N 1
ATOM 1289 C CA . LYS A 1 153 ? 4.130 -5.273 -2.399 1.00 93.31 153 LYS A CA 1
ATOM 1290 C C . LYS A 1 153 ? 4.282 -4.002 -1.563 1.00 93.31 153 LYS A C 1
ATOM 1292 O O . LYS A 1 153 ? 4.533 -4.073 -0.359 1.00 93.31 153 LYS A O 1
ATOM 1297 N N . ILE A 1 154 ? 4.199 -2.832 -2.193 1.00 95.94 154 ILE A N 1
ATOM 1298 C CA . ILE A 1 154 ? 4.279 -1.546 -1.493 1.00 95.94 154 ILE A CA 1
ATOM 1299 C C . ILE A 1 154 ? 2.992 -1.295 -0.713 1.00 95.94 154 ILE A C 1
ATOM 1301 O O . ILE A 1 154 ? 3.053 -0.878 0.441 1.00 95.94 154 ILE A O 1
ATOM 1305 N N . PHE A 1 155 ? 1.862 -1.600 -1.343 1.00 96.69 155 PHE A N 1
ATOM 1306 C CA . PHE A 1 155 ? 0.511 -1.361 -0.843 1.00 96.69 155 PHE A CA 1
ATOM 1307 C C . PHE A 1 155 ? -0.084 -2.528 -0.042 1.00 96.69 155 PHE A C 1
ATOM 1309 O O . PHE A 1 155 ? -1.219 -2.428 0.423 1.00 96.69 155 PHE A O 1
ATOM 1316 N N . SER A 1 156 ? 0.670 -3.614 0.124 1.00 96.88 156 SER A N 1
ATOM 1317 C CA . SER A 1 156 ? 0.275 -4.774 0.922 1.00 96.88 156 SER A CA 1
ATOM 1318 C C . SER A 1 156 ? 1.003 -4.817 2.259 1.00 96.88 156 SER A C 1
ATOM 1320 O O . SER A 1 156 ? 2.178 -4.445 2.369 1.00 96.88 156 SER A O 1
ATOM 1322 N N . PHE A 1 157 ? 0.310 -5.327 3.270 1.00 97.38 157 PHE A N 1
ATOM 1323 C CA . PHE A 1 157 ? 0.845 -5.561 4.599 1.00 97.38 157 PHE A CA 1
ATOM 1324 C C . PHE A 1 157 ? 0.497 -6.957 5.089 1.00 97.38 157 PHE A C 1
ATOM 1326 O O . PHE A 1 157 ? -0.651 -7.389 5.034 1.00 97.38 157 PHE A O 1
ATOM 1333 N N . ASP A 1 158 ? 1.519 -7.614 5.618 1.00 96.56 158 ASP A N 1
ATOM 1334 C CA . ASP A 1 158 ? 1.391 -8.834 6.397 1.00 96.56 158 ASP A CA 1
ATOM 1335 C C . ASP A 1 158 ? 1.000 -8.477 7.842 1.00 96.56 158 ASP A C 1
ATOM 1337 O O . ASP A 1 158 ? 1.612 -7.601 8.465 1.00 96.56 158 ASP A O 1
ATOM 1341 N N . LEU A 1 159 ? -0.038 -9.131 8.364 1.00 96.38 159 LEU A N 1
ATOM 1342 C CA . LEU A 1 159 ? -0.634 -8.807 9.662 1.00 96.38 159 LEU A CA 1
ATOM 1343 C C . LEU A 1 159 ? 0.301 -9.130 10.832 1.00 96.38 159 LEU A C 1
ATOM 1345 O O . LEU A 1 159 ? 0.308 -8.408 11.830 1.00 96.38 159 LEU A O 1
ATOM 1349 N N . LYS A 1 160 ? 1.150 -10.152 10.689 1.00 96.44 160 LYS A N 1
ATOM 1350 C CA . LYS A 1 160 ? 2.183 -10.479 11.675 1.00 96.44 160 LYS A CA 1
ATOM 1351 C C . LYS A 1 160 ? 3.221 -9.364 11.786 1.00 96.44 160 LYS A C 1
ATOM 1353 O O . LYS A 1 160 ? 3.590 -8.969 12.890 1.00 96.44 160 LYS A O 1
ATOM 1358 N N . ASN A 1 161 ? 3.6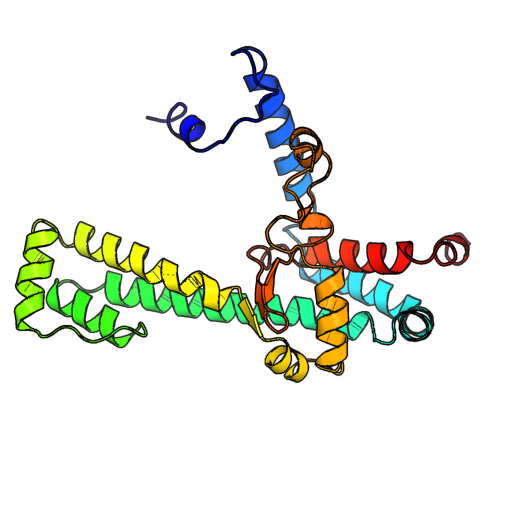66 -8.814 10.658 1.00 95.06 161 ASN A N 1
ATOM 1359 C CA . ASN A 1 161 ? 4.542 -7.646 10.652 1.00 95.06 161 ASN A CA 1
ATOM 1360 C C . ASN A 1 161 ? 3.833 -6.404 11.211 1.00 95.06 161 ASN A C 1
ATOM 1362 O O . ASN A 1 161 ? 4.455 -5.643 11.953 1.00 95.06 161 ASN A O 1
ATOM 1366 N N . LEU A 1 162 ? 2.542 -6.203 10.916 1.00 96.25 162 LEU A N 1
ATOM 1367 C CA . LEU A 1 162 ? 1.777 -5.083 11.477 1.00 96.25 162 LEU A CA 1
ATOM 1368 C C . LEU A 1 162 ? 1.680 -5.131 13.002 1.00 96.25 162 LEU A C 1
ATOM 1370 O O . LEU A 1 162 ? 1.826 -4.088 13.636 1.00 96.25 162 LEU A O 1
ATOM 1374 N N . ALA A 1 163 ? 1.527 -6.322 13.584 1.00 96.75 163 ALA A N 1
ATOM 1375 C CA . ALA A 1 163 ? 1.487 -6.516 15.035 1.00 96.75 163 ALA A CA 1
ATOM 1376 C C . ALA A 1 163 ? 2.751 -6.005 15.754 1.00 96.75 163 ALA A C 1
ATOM 1378 O O . ALA A 1 163 ? 2.722 -5.765 16.954 1.00 96.75 163 ALA A O 1
ATOM 1379 N N . THR A 1 164 ? 3.865 -5.795 15.041 1.00 97.06 164 THR A N 1
ATOM 1380 C CA . THR A 1 164 ? 5.091 -5.222 15.624 1.00 97.06 164 THR A CA 1
ATOM 1381 C C . THR A 1 164 ? 5.035 -3.703 15.833 1.00 97.06 164 THR A C 1
ATOM 1383 O O . THR A 1 164 ? 5.881 -3.161 16.543 1.00 97.06 164 THR A O 1
ATOM 1386 N N . TYR A 1 165 ? 4.050 -3.013 15.246 1.00 96.44 165 TYR A N 1
ATOM 1387 C CA . TYR A 1 165 ? 3.884 -1.554 15.326 1.00 96.44 165 TYR A CA 1
ATOM 1388 C C . TYR A 1 165 ? 2.782 -1.108 16.296 1.00 96.44 165 TYR A C 1
ATOM 1390 O O . TYR A 1 165 ? 2.526 0.088 16.408 1.00 96.44 165 TYR A O 1
ATOM 1398 N N . THR A 1 166 ? 2.117 -2.044 16.967 1.00 96.94 166 THR A N 1
ATOM 1399 C CA . THR A 1 166 ? 0.933 -1.800 17.800 1.00 96.94 166 THR A CA 1
ATOM 1400 C C . THR A 1 166 ? 0.948 -2.731 19.014 1.00 96.94 166 THR A C 1
ATOM 1402 O O . THR A 1 166 ? 1.719 -3.689 19.057 1.00 96.94 166 THR A O 1
ATOM 1405 N N . SER A 1 167 ? 0.108 -2.469 20.017 1.00 96.12 167 SER A N 1
ATOM 1406 C CA . SER A 1 167 ? -0.123 -3.417 21.115 1.00 96.12 167 SER A CA 1
ATOM 1407 C C . SER A 1 167 ? -1.180 -4.480 20.780 1.00 96.12 167 SER A C 1
ATOM 1409 O O . SER A 1 167 ? -1.361 -5.438 21.535 1.00 96.12 167 SER A O 1
ATOM 1411 N N . ILE A 1 168 ? -1.864 -4.340 19.641 1.00 96.69 168 ILE A N 1
ATOM 1412 C CA . ILE A 1 168 ? -2.879 -5.281 19.166 1.00 96.69 168 ILE A CA 1
ATOM 1413 C C . ILE A 1 168 ? -2.207 -6.571 18.670 1.00 96.69 168 ILE A C 1
ATOM 1415 O O . ILE A 1 168 ? -1.313 -6.542 17.826 1.00 96.69 168 ILE A O 1
ATOM 1419 N N . SER A 1 169 ? -2.655 -7.723 19.179 1.00 95.94 169 SER A N 1
ATOM 1420 C CA . SER A 1 169 ? -2.121 -9.027 18.768 1.00 95.94 169 SER A CA 1
ATOM 1421 C C . SER A 1 169 ? -2.424 -9.346 17.302 1.00 95.94 169 SER A C 1
ATOM 1423 O O . SER A 1 169 ? -3.424 -8.890 16.751 1.00 95.94 169 SER A O 1
ATOM 1425 N N . GLU A 1 170 ? -1.600 -10.196 16.685 1.00 96.31 170 GLU A N 1
ATOM 1426 C CA . GLU A 1 170 ? -1.801 -10.665 15.306 1.00 96.31 170 GLU A CA 1
ATOM 1427 C C . GLU A 1 170 ? -3.212 -11.243 15.090 1.00 96.31 170 GLU A C 1
ATOM 1429 O O . GLU A 1 170 ? -3.902 -10.840 14.156 1.00 96.31 170 GLU A O 1
ATOM 1434 N N . ASP A 1 171 ? -3.678 -12.122 15.983 1.00 95.81 171 ASP A N 1
ATOM 1435 C CA . ASP A 1 171 ? -5.021 -12.714 15.895 1.00 95.81 171 ASP A CA 1
ATOM 1436 C C . ASP A 1 171 ? -6.123 -11.649 15.946 1.00 95.81 171 ASP A C 1
ATOM 1438 O O . ASP A 1 171 ? -7.090 -11.700 15.187 1.00 95.81 171 ASP A O 1
ATOM 1442 N N . ARG A 1 172 ? -5.959 -10.626 16.795 1.00 95.75 172 ARG A N 1
ATOM 1443 C CA . ARG A 1 172 ? -6.927 -9.530 16.872 1.00 95.75 172 ARG A CA 1
ATOM 1444 C C . ARG A 1 172 ? -6.874 -8.652 15.624 1.00 95.75 172 ARG A C 1
ATOM 1446 O O . ARG A 1 172 ? -7.921 -8.207 15.163 1.00 95.75 172 ARG A O 1
ATOM 1453 N N . LEU A 1 173 ? -5.695 -8.429 15.041 1.00 96.94 173 LEU A N 1
ATOM 1454 C CA . LEU A 1 173 ? -5.576 -7.741 13.756 1.00 96.94 173 LEU A CA 1
ATOM 1455 C C . LEU A 1 173 ? -6.294 -8.512 12.645 1.00 96.94 173 LEU A C 1
ATOM 1457 O O . LEU A 1 173 ? -6.995 -7.880 11.860 1.00 96.94 173 LEU A O 1
ATOM 1461 N N . LYS A 1 174 ? -6.204 -9.848 12.606 1.00 96.00 174 LYS A N 1
ATOM 1462 C CA . LYS A 1 174 ? -6.965 -10.673 11.646 1.00 96.00 174 LYS A CA 1
ATOM 1463 C C . LYS A 1 174 ? -8.464 -10.422 11.753 1.00 96.00 174 LYS A C 1
ATOM 1465 O O . LYS A 1 174 ? -9.111 -10.162 10.742 1.00 96.00 174 LYS A O 1
ATOM 1470 N N . GLU A 1 175 ? -9.003 -10.415 12.969 1.00 94.69 175 GLU A N 1
ATOM 1471 C CA . GLU A 1 175 ? -10.423 -10.132 13.209 1.00 94.69 175 GLU A CA 1
ATOM 1472 C C . GLU A 1 175 ? -10.823 -8.701 12.815 1.00 94.69 175 GLU A C 1
ATOM 1474 O O . GLU A 1 175 ? -11.864 -8.493 12.187 1.00 94.69 175 GLU A O 1
ATOM 1479 N N . ILE A 1 176 ? -10.002 -7.704 13.163 1.00 94.75 176 ILE A N 1
ATOM 1480 C CA . ILE A 1 176 ? -10.250 -6.298 12.813 1.00 94.75 176 ILE A CA 1
ATOM 1481 C C . ILE A 1 176 ? -10.260 -6.141 11.294 1.00 94.75 176 ILE A C 1
ATOM 1483 O O . ILE A 1 176 ? -11.237 -5.648 10.730 1.00 94.75 176 ILE A O 1
ATOM 1487 N N . PHE A 1 177 ? -9.199 -6.596 10.625 1.00 94.88 177 PHE A N 1
ATOM 1488 C CA . PHE A 1 177 ? -9.060 -6.475 9.181 1.00 94.88 177 PHE A CA 1
ATOM 1489 C C . PHE A 1 177 ? -10.081 -7.322 8.423 1.00 94.88 177 PHE A C 1
ATOM 1491 O O . PHE A 1 177 ? -10.518 -6.896 7.360 1.00 94.88 177 PHE A O 1
ATOM 1498 N N . GLN A 1 178 ? -10.560 -8.437 8.976 1.00 92.62 178 GLN A N 1
ATOM 1499 C CA . GLN A 1 178 ? -11.703 -9.163 8.419 1.00 92.62 178 GLN A CA 1
ATOM 1500 C C . GLN A 1 178 ? -12.971 -8.297 8.343 1.00 92.62 178 GLN A C 1
ATOM 1502 O O . GLN A 1 178 ? -13.734 -8.412 7.386 1.00 92.62 178 GLN A O 1
ATOM 1507 N N . LYS A 1 179 ? -13.211 -7.424 9.328 1.00 91.00 179 LYS A N 1
ATOM 1508 C CA . LYS A 1 179 ? -14.395 -6.552 9.340 1.00 91.00 179 LYS A CA 1
ATOM 1509 C C . LYS A 1 179 ? -14.279 -5.380 8.368 1.00 91.00 179 LYS A C 1
ATOM 1511 O O . LYS A 1 179 ? -15.260 -5.040 7.713 1.00 91.00 179 LYS A O 1
ATOM 1516 N N . ILE A 1 180 ? -13.091 -4.786 8.262 1.00 91.88 180 ILE A N 1
ATOM 1517 C CA . ILE A 1 180 ? -12.850 -3.562 7.475 1.00 91.88 180 ILE A CA 1
ATOM 1518 C C . ILE A 1 180 ? -12.250 -3.823 6.084 1.00 91.88 180 ILE A C 1
ATOM 1520 O O . ILE A 1 180 ? -11.822 -2.880 5.416 1.00 91.88 180 ILE A O 1
ATOM 1524 N N . SER A 1 181 ? -12.203 -5.084 5.644 1.00 93.75 181 SER A N 1
ATOM 1525 C CA . SER A 1 181 ? -11.728 -5.466 4.308 1.00 93.75 181 SER A CA 1
ATOM 1526 C C . SER A 1 181 ? -12.808 -6.179 3.506 1.00 93.75 181 SER A C 1
ATOM 1528 O O . SER A 1 181 ? -13.625 -6.919 4.058 1.00 93.75 181 SER A O 1
ATOM 1530 N N . PHE A 1 182 ? -12.780 -5.977 2.193 1.00 94.00 182 PHE A N 1
ATOM 1531 C CA . PHE A 1 182 ? -13.484 -6.830 1.241 1.00 94.00 182 PHE A CA 1
ATOM 1532 C C . PHE A 1 182 ? -12.637 -8.036 0.846 1.00 94.00 182 PHE A C 1
ATOM 1534 O O . PHE A 1 182 ? -11.408 -7.965 0.810 1.00 94.00 182 PHE A O 1
ATOM 1541 N N . GLU A 1 183 ? -13.305 -9.113 0.463 1.00 93.44 183 GLU A N 1
ATOM 1542 C CA . GLU A 1 183 ? -12.721 -10.222 -0.282 1.00 93.44 183 GLU A CA 1
ATOM 1543 C C . GLU A 1 183 ? -13.061 -10.142 -1.771 1.00 93.44 183 GLU A C 1
ATOM 1545 O O . GLU A 1 183 ? -13.977 -9.437 -2.213 1.00 93.44 183 GLU A O 1
ATOM 1550 N N . PHE A 1 184 ? -12.322 -10.900 -2.580 1.00 90.69 184 PHE A N 1
ATOM 1551 C CA . PHE A 1 184 ? -12.627 -11.020 -3.999 1.00 90.69 184 PHE A CA 1
ATOM 1552 C C . PHE A 1 184 ? -14.012 -11.645 -4.204 1.00 90.69 184 PHE A C 1
ATOM 1554 O O . PHE A 1 184 ? -14.243 -12.809 -3.888 1.00 90.69 184 PHE A O 1
ATOM 1561 N N . GLY A 1 185 ? -14.920 -10.865 -4.793 1.00 89.19 185 GLY A N 1
ATOM 1562 C CA . GLY A 1 185 ? -16.292 -11.284 -5.083 1.00 89.19 185 GLY A CA 1
ATOM 1563 C C . GLY A 1 185 ? -17.348 -10.750 -4.113 1.00 89.19 185 GLY A C 1
ATOM 1564 O O . GLY A 1 185 ? -18.530 -10.900 -4.416 1.00 89.19 185 GLY A O 1
ATOM 1565 N N . ASP A 1 186 ? -16.968 -10.064 -3.030 1.00 88.25 186 ASP A N 1
ATOM 1566 C CA . ASP A 1 186 ? -17.924 -9.507 -2.053 1.00 88.25 186 ASP A CA 1
ATOM 1567 C C . ASP A 1 186 ? -18.921 -8.519 -2.670 1.00 88.25 186 ASP A C 1
ATOM 1569 O O . ASP A 1 186 ? -20.054 -8.393 -2.215 1.00 88.25 186 ASP A O 1
ATOM 1573 N N . LEU A 1 187 ? -18.508 -7.827 -3.732 1.00 87.12 187 LEU A N 1
ATOM 1574 C CA . LEU A 1 187 ? -19.314 -6.824 -4.426 1.00 87.12 187 LEU A CA 1
ATOM 1575 C C . LEU A 1 187 ? -19.977 -7.354 -5.707 1.00 87.12 187 LEU A C 1
ATOM 1577 O O . LEU A 1 187 ? -20.495 -6.563 -6.489 1.00 87.12 187 LEU A O 1
ATOM 1581 N N . LYS A 1 188 ? -19.960 -8.672 -5.955 1.00 87.31 188 LYS A N 1
ATOM 1582 C CA . LYS A 1 188 ? -20.454 -9.256 -7.219 1.00 87.31 188 LYS A CA 1
ATOM 1583 C C . LYS A 1 188 ? -21.944 -8.985 -7.479 1.00 87.31 188 LYS A C 1
ATOM 1585 O O . LYS A 1 188 ? -22.332 -8.828 -8.629 1.00 87.31 188 LYS A O 1
ATOM 1590 N N . ASP A 1 189 ? -22.743 -8.936 -6.412 1.00 84.81 189 ASP A N 1
ATOM 1591 C CA . ASP A 1 189 ? -24.199 -8.752 -6.459 1.00 84.81 189 ASP A CA 1
ATOM 1592 C C . ASP A 1 189 ? -24.603 -7.311 -6.090 1.00 84.81 189 ASP A C 1
ATOM 1594 O O . ASP A 1 189 ? -25.786 -7.007 -5.948 1.00 84.81 189 ASP A O 1
ATOM 1598 N N . ALA A 1 190 ? -23.626 -6.421 -5.881 1.00 82.19 190 ALA A N 1
ATOM 1599 C CA . ALA A 1 190 ? -23.889 -5.044 -5.497 1.00 82.19 190 ALA A CA 1
ATOM 1600 C C . ALA A 1 190 ? -24.348 -4.213 -6.704 1.00 82.19 190 ALA A C 1
ATOM 1602 O O . ALA A 1 190 ? -23.799 -4.307 -7.803 1.00 82.19 190 ALA A O 1
ATOM 1603 N N . GLU A 1 191 ? -25.348 -3.362 -6.487 1.00 80.12 191 GLU A N 1
ATOM 1604 C CA . GLU A 1 191 ? -25.877 -2.475 -7.520 1.00 80.12 191 GLU A CA 1
ATOM 1605 C C . GLU A 1 191 ? -24.891 -1.331 -7.788 1.00 80.12 191 GLU A C 1
ATOM 1607 O O . GLU A 1 191 ? -24.700 -0.440 -6.960 1.00 80.12 191 GLU A O 1
ATOM 1612 N N . VAL A 1 192 ? -24.243 -1.366 -8.955 1.00 78.25 192 VAL A N 1
ATOM 1613 C CA . VAL A 1 192 ? -23.160 -0.437 -9.327 1.00 78.25 192 VAL A CA 1
ATOM 1614 C C . VAL A 1 192 ? -23.618 1.024 -9.296 1.00 78.25 192 VAL A C 1
ATOM 1616 O O . VAL A 1 192 ? -22.837 1.908 -8.942 1.00 78.25 192 VAL A O 1
ATOM 1619 N N . ASP A 1 193 ? -24.891 1.296 -9.589 1.00 74.00 193 ASP A N 1
ATOM 1620 C CA . ASP A 1 193 ? -25.449 2.650 -9.525 1.00 74.00 193 ASP A CA 1
ATOM 1621 C C . ASP A 1 193 ? -25.454 3.222 -8.102 1.00 74.00 193 ASP A C 1
ATOM 1623 O O . ASP A 1 193 ? -25.326 4.437 -7.918 1.00 74.00 193 ASP A O 1
ATOM 1627 N N . HIS A 1 194 ? -25.513 2.364 -7.080 1.00 76.88 194 HIS A N 1
ATOM 1628 C CA . HIS A 1 194 ? -25.392 2.790 -5.691 1.00 76.88 194 HIS A CA 1
ATOM 1629 C C . HIS A 1 194 ? -23.961 3.184 -5.318 1.00 76.88 194 HIS A C 1
ATOM 1631 O O . HIS A 1 194 ? -23.795 4.001 -4.414 1.00 76.88 194 HIS A O 1
ATOM 1637 N N . PHE A 1 195 ? -22.931 2.736 -6.048 1.00 77.44 195 PHE A N 1
ATOM 1638 C CA . PHE A 1 195 ? -21.538 3.115 -5.762 1.00 77.44 195 PHE A CA 1
ATOM 1639 C C . PHE A 1 195 ? -21.252 4.597 -6.005 1.00 77.44 195 PHE A C 1
ATOM 1641 O O . PHE A 1 195 ? -20.338 5.160 -5.402 1.00 77.44 195 PHE A O 1
ATOM 1648 N N . LEU A 1 196 ? -22.052 5.249 -6.855 1.00 64.75 196 LEU A N 1
ATOM 1649 C CA . LEU A 1 196 ? -21.971 6.693 -7.071 1.00 64.75 196 LEU A CA 1
ATOM 1650 C C . LEU A 1 196 ? -22.336 7.484 -5.807 1.00 64.75 196 LEU A C 1
ATOM 1652 O O . LEU A 1 196 ? -21.761 8.543 -5.570 1.00 64.75 196 LEU A O 1
ATOM 1656 N N . LEU A 1 197 ? -23.289 6.996 -5.008 1.00 67.06 197 LEU A N 1
ATOM 1657 C CA . LEU A 1 197 ? -23.792 7.698 -3.820 1.00 67.06 197 LEU A CA 1
ATOM 1658 C C . LEU A 1 197 ? -23.265 7.111 -2.502 1.00 67.06 197 LEU A C 1
ATOM 1660 O O . LEU A 1 197 ? -23.158 7.845 -1.523 1.00 67.06 197 LEU A O 1
ATOM 1664 N N . GLY A 1 198 ? -22.900 5.828 -2.486 1.00 69.56 198 GLY A N 1
ATOM 1665 C CA . GLY A 1 198 ? -22.283 5.124 -1.366 1.00 69.56 198 GLY A CA 1
ATOM 1666 C C . GLY A 1 198 ? -21.055 4.369 -1.851 1.00 69.56 198 GLY A C 1
ATOM 1667 O O . GLY A 1 198 ? -21.167 3.270 -2.383 1.00 69.56 198 GLY A O 1
ATOM 1668 N N . ASN A 1 199 ? -19.874 4.972 -1.705 1.00 75.19 199 ASN A N 1
ATOM 1669 C CA . ASN A 1 199 ? -18.633 4.334 -2.127 1.00 75.19 199 ASN A CA 1
ATOM 1670 C C . ASN A 1 199 ? -18.264 3.224 -1.122 1.00 75.19 199 ASN A C 1
ATOM 1672 O O . ASN A 1 199 ? -17.863 3.562 -0.006 1.00 75.19 199 ASN A O 1
ATOM 1676 N N . PRO A 1 200 ? -18.312 1.933 -1.503 1.00 78.44 200 PRO A N 1
ATOM 1677 C CA . PRO A 1 200 ? -18.053 0.818 -0.586 1.00 78.44 200 PRO A CA 1
ATOM 1678 C C . PRO A 1 200 ? -16.645 0.868 0.028 1.00 78.44 200 PRO A C 1
ATOM 1680 O O . PRO A 1 200 ? -16.432 0.421 1.153 1.00 78.44 200 PRO A O 1
ATOM 1683 N N . VAL A 1 201 ? -15.682 1.492 -0.661 1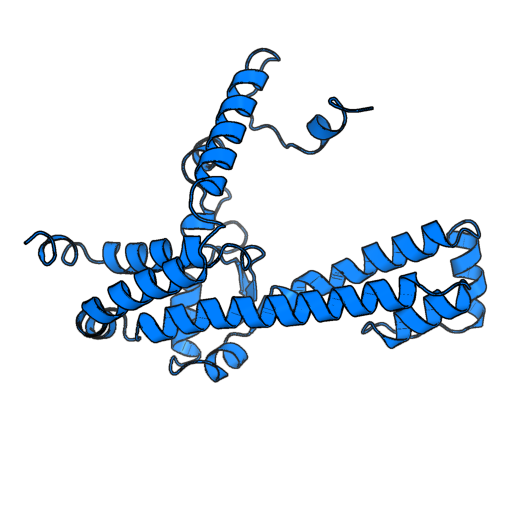.00 79.31 201 VAL A N 1
ATOM 1684 C CA . VAL A 1 201 ? -14.308 1.685 -0.167 1.00 79.31 201 VAL A CA 1
ATOM 1685 C C . VAL A 1 201 ? -14.261 2.589 1.072 1.00 79.31 201 VAL A C 1
ATOM 1687 O O . VAL A 1 201 ? -13.325 2.496 1.858 1.00 79.31 201 VAL A O 1
ATOM 1690 N N . GLN A 1 202 ? -15.258 3.458 1.282 1.00 75.94 202 GLN A N 1
ATOM 1691 C CA . GLN A 1 202 ? -15.341 4.275 2.500 1.00 75.94 202 GLN A CA 1
ATOM 1692 C C . GLN A 1 202 ? -15.663 3.436 3.740 1.00 75.94 202 GLN A C 1
ATOM 1694 O O . GLN A 1 202 ? -15.238 3.794 4.835 1.00 75.94 202 GLN A O 1
ATOM 1699 N N . GLU A 1 203 ? -16.396 2.336 3.566 1.00 78.62 203 GLU A N 1
ATOM 1700 C CA . GLU A 1 203 ? -16.779 1.431 4.651 1.00 78.62 203 GLU A CA 1
ATOM 1701 C C . GLU A 1 203 ? -15.688 0.397 4.927 1.00 78.62 203 GLU A C 1
ATOM 1703 O O . GLU A 1 203 ? -15.363 0.129 6.083 1.00 78.62 203 GLU A O 1
ATOM 1708 N N . LYS A 1 204 ? -15.106 -0.157 3.857 1.00 88.88 204 LYS A N 1
ATOM 1709 C CA . LYS A 1 204 ? -14.035 -1.150 3.920 1.00 88.88 204 LYS A CA 1
ATOM 1710 C C . LYS A 1 204 ? -12.900 -0.757 2.966 1.00 88.88 204 LYS A C 1
ATOM 1712 O O . LYS A 1 204 ? -12.912 -1.141 1.794 1.00 88.88 204 LYS A O 1
ATOM 1717 N N . PRO A 1 205 ? -11.914 0.030 3.434 1.00 90.38 205 PRO A N 1
ATOM 1718 C CA . PRO A 1 205 ? -10.865 0.586 2.575 1.00 90.38 205 PRO A CA 1
ATOM 1719 C C . PRO A 1 205 ? -9.776 -0.424 2.189 1.00 90.38 205 PRO A C 1
ATOM 1721 O O . PRO A 1 205 ? -8.841 -0.071 1.463 1.00 90.38 205 PRO A O 1
ATOM 1724 N N . PHE A 1 206 ? -9.872 -1.659 2.679 1.00 95.12 206 PHE A N 1
ATOM 1725 C CA . PHE A 1 206 ? -8.896 -2.719 2.469 1.00 95.12 206 PHE A CA 1
ATOM 1726 C C . PHE A 1 206 ? -9.473 -3.864 1.638 1.00 95.12 206 PHE A C 1
ATOM 1728 O O . PHE A 1 206 ? -10.683 -4.085 1.575 1.00 95.12 206 PHE A O 1
ATOM 1735 N N . ILE A 1 207 ? -8.576 -4.623 1.021 1.00 95.56 207 ILE A N 1
ATOM 1736 C CA . ILE A 1 207 ? -8.862 -5.886 0.351 1.00 95.56 207 ILE A CA 1
ATOM 1737 C C . ILE A 1 207 ? -8.032 -6.958 1.043 1.00 95.56 207 ILE A C 1
ATOM 1739 O O . ILE A 1 207 ? -6.819 -6.805 1.204 1.00 95.56 207 ILE A O 1
ATOM 1743 N N . ARG A 1 208 ? -8.675 -8.049 1.439 1.00 95.12 208 ARG A N 1
ATOM 1744 C CA . ARG A 1 208 ? -7.996 -9.220 1.973 1.00 95.12 208 ARG A CA 1
ATOM 1745 C C . ARG A 1 208 ? -7.470 -10.060 0.811 1.00 95.12 208 ARG A C 1
ATOM 1747 O O . ARG A 1 208 ? -8.245 -10.556 -0.002 1.00 95.12 208 ARG A O 1
ATOM 1754 N N . ILE A 1 209 ? -6.146 -10.180 0.718 1.00 93.75 209 ILE A N 1
ATOM 1755 C CA . ILE A 1 209 ? -5.478 -11.016 -0.295 1.00 93.75 209 ILE A CA 1
ATOM 1756 C C . ILE A 1 209 ? -5.372 -12.461 0.208 1.00 93.75 209 ILE A C 1
ATOM 1758 O O . ILE A 1 209 ? -5.521 -13.405 -0.565 1.00 93.75 209 ILE A O 1
ATOM 1762 N N . SER A 1 210 ? -5.126 -12.626 1.506 1.00 92.88 210 SER A N 1
ATOM 1763 C CA . SER A 1 210 ? -5.080 -13.906 2.214 1.00 92.88 210 SER A CA 1
ATOM 1764 C C . SER A 1 210 ? -5.454 -13.692 3.683 1.00 92.88 210 SER A C 1
ATOM 1766 O O . SER A 1 210 ? -5.616 -12.552 4.115 1.00 92.88 210 SER A O 1
ATOM 1768 N N . ASP A 1 211 ? -5.537 -14.764 4.471 1.00 89.50 211 ASP A N 1
ATOM 1769 C CA . ASP A 1 211 ? -5.825 -14.679 5.912 1.00 89.50 211 ASP A CA 1
ATOM 1770 C C . ASP A 1 211 ? -4.840 -13.780 6.680 1.00 89.50 211 ASP A C 1
ATOM 1772 O O . ASP A 1 211 ? -5.206 -13.169 7.684 1.00 89.50 211 ASP A O 1
ATOM 1776 N N . ASP A 1 212 ? -3.612 -13.653 6.175 1.00 95.31 212 ASP A N 1
ATOM 1777 C CA . ASP A 1 212 ? -2.521 -12.933 6.832 1.00 95.31 212 ASP A CA 1
ATOM 1778 C C . ASP A 1 212 ? -2.119 -11.647 6.096 1.00 95.31 212 ASP A C 1
ATOM 1780 O O . ASP A 1 212 ? -1.214 -10.947 6.542 1.00 95.31 212 ASP A O 1
ATOM 1784 N N . THR A 1 213 ? -2.730 -11.323 4.951 1.00 96.81 213 THR A N 1
ATOM 1785 C CA . THR A 1 213 ? -2.300 -10.194 4.110 1.00 96.81 213 THR A CA 1
ATOM 1786 C C . THR A 1 213 ? -3.464 -9.329 3.655 1.00 96.81 213 THR A C 1
ATOM 1788 O O . THR A 1 213 ? -4.438 -9.801 3.063 1.00 96.81 213 THR A O 1
ATOM 1791 N N . VAL A 1 214 ? -3.303 -8.023 3.858 1.00 96.88 214 VAL A N 1
ATOM 1792 C CA . VAL A 1 214 ? -4.243 -6.988 3.422 1.00 96.88 214 VAL A CA 1
ATOM 1793 C C . VAL A 1 214 ? -3.584 -6.020 2.454 1.00 96.88 214 VAL A C 1
ATOM 1795 O O . VAL A 1 214 ? -2.385 -5.762 2.534 1.00 96.88 214 VAL A O 1
ATOM 1798 N N . PHE A 1 215 ? -4.384 -5.448 1.564 1.00 96.62 215 PHE A N 1
ATOM 1799 C CA . PHE A 1 215 ? -3.963 -4.484 0.556 1.00 96.62 215 PHE A CA 1
ATOM 1800 C C . PHE A 1 215 ? -4.877 -3.265 0.543 1.00 96.62 215 PHE A C 1
ATOM 1802 O O . PHE A 1 215 ? -6.089 -3.382 0.717 1.00 96.62 215 PHE A O 1
ATOM 1809 N N . SER A 1 216 ? -4.312 -2.086 0.288 1.00 94.62 216 SER A N 1
ATOM 1810 C CA . SER A 1 216 ? -5.093 -0.891 -0.036 1.00 94.62 216 SER A CA 1
ATOM 1811 C C . SER A 1 216 ? -4.297 0.060 -0.923 1.00 94.62 216 SER A C 1
ATOM 1813 O O . SER A 1 216 ? -3.117 0.296 -0.708 1.00 94.62 216 SER A O 1
ATOM 1815 N N . THR A 1 217 ? -4.936 0.694 -1.901 1.00 89.50 217 THR A N 1
ATOM 1816 C CA . THR A 1 217 ? -4.317 1.815 -2.634 1.00 89.50 217 THR A CA 1
ATOM 1817 C C . THR A 1 217 ? -4.593 3.163 -1.979 1.00 89.50 217 THR A C 1
ATOM 1819 O O . THR A 1 217 ? -4.099 4.191 -2.438 1.00 89.50 217 THR A O 1
ATOM 1822 N N . MET A 1 218 ? -5.409 3.189 -0.925 1.00 86.56 218 MET A N 1
ATOM 1823 C CA . MET A 1 218 ? -6.048 4.412 -0.456 1.00 86.56 218 MET A CA 1
ATOM 1824 C C . MET A 1 218 ? -5.352 5.051 0.754 1.00 86.56 218 MET A C 1
ATOM 1826 O O . MET A 1 218 ? -5.945 5.852 1.476 1.00 86.56 218 MET A O 1
ATOM 1830 N N . TYR A 1 219 ? -4.073 4.735 0.966 1.00 88.94 219 TYR A N 1
ATOM 1831 C CA . TYR A 1 219 ? -3.294 5.236 2.101 1.00 88.94 219 TYR A CA 1
ATOM 1832 C C . TYR A 1 219 ? -3.145 6.760 2.135 1.00 88.94 219 TYR A C 1
ATOM 1834 O O . TYR A 1 219 ? -3.127 7.337 3.221 1.00 88.94 219 TYR A O 1
ATOM 1842 N N . SER A 1 220 ? -3.105 7.421 0.973 1.00 81.50 220 SER A N 1
ATOM 1843 C CA . SER A 1 220 ? -2.994 8.887 0.864 1.00 81.50 220 SER A CA 1
ATOM 1844 C C . SER A 1 220 ? -4.215 9.640 1.397 1.00 81.50 220 SER A C 1
ATOM 1846 O O . SER A 1 220 ? -4.131 10.832 1.678 1.00 81.50 220 SER A O 1
ATOM 1848 N N . VAL A 1 221 ? -5.348 8.952 1.538 1.00 82.88 221 VAL A N 1
ATOM 1849 C CA . VAL A 1 221 ? -6.610 9.501 2.048 1.00 82.88 221 VAL A CA 1
ATOM 1850 C C . VAL A 1 221 ? -7.107 8.726 3.275 1.00 82.88 221 VAL A C 1
ATOM 1852 O O . VAL A 1 221 ? -8.266 8.857 3.662 1.00 82.88 221 VAL A O 1
ATOM 1855 N N . MET A 1 222 ? -6.233 7.948 3.928 1.00 86.56 222 MET A N 1
ATOM 1856 C CA . MET A 1 222 ? -6.582 7.094 5.072 1.00 86.56 222 MET A CA 1
ATOM 1857 C C . MET A 1 222 ? -7.208 7.879 6.232 1.00 86.56 222 MET A C 1
ATOM 1859 O O . MET A 1 222 ? -8.102 7.380 6.909 1.00 86.56 222 MET A O 1
ATOM 1863 N N . THR A 1 223 ? -6.812 9.137 6.433 1.00 81.50 223 THR A N 1
ATOM 1864 C CA . THR A 1 223 ? -7.401 10.024 7.450 1.00 81.50 223 THR A CA 1
ATOM 1865 C C . THR A 1 223 ? -8.878 10.337 7.232 1.00 81.50 223 THR A C 1
ATOM 1867 O O . THR A 1 223 ? -9.570 10.690 8.185 1.00 81.50 223 THR A O 1
ATOM 1870 N N . HIS A 1 224 ? -9.387 10.183 6.009 1.00 78.38 224 HIS A N 1
ATOM 1871 C CA . HIS A 1 224 ? -10.814 10.314 5.726 1.00 78.38 224 HIS A CA 1
ATOM 1872 C C . HIS A 1 224 ? -11.594 9.057 6.117 1.00 78.38 224 HIS A C 1
ATOM 1874 O O . HIS A 1 224 ? -12.732 9.169 6.567 1.00 78.38 224 HIS A O 1
ATOM 1880 N N . PHE A 1 225 ? -10.987 7.877 5.983 1.00 82.25 225 PHE A N 1
ATOM 1881 C CA . PHE A 1 225 ? -11.639 6.609 6.316 1.00 82.25 225 PHE A CA 1
ATOM 1882 C C . PHE A 1 225 ? -11.457 6.210 7.772 1.00 82.25 225 PHE A C 1
ATOM 1884 O O . PHE A 1 225 ? -12.276 5.462 8.292 1.00 82.25 225 PHE A O 1
ATOM 1891 N N . SER A 1 226 ? -10.424 6.710 8.450 1.00 83.62 226 SER A N 1
ATOM 1892 C CA . SER A 1 226 ? -10.153 6.366 9.845 1.00 83.62 226 SER A CA 1
ATOM 1893 C C . SER A 1 226 ? -11.294 6.804 10.774 1.00 83.62 226 SER A C 1
ATOM 1895 O O . SER A 1 226 ? -11.694 6.048 11.657 1.00 83.62 226 SER A O 1
ATOM 1897 N N . MET A 1 227 ? -11.895 7.973 10.517 1.00 83.19 227 MET A N 1
ATOM 1898 C CA . MET A 1 227 ? -13.096 8.428 11.226 1.00 83.19 227 MET A CA 1
ATOM 1899 C C . MET A 1 227 ? -14.312 7.548 10.910 1.00 83.19 227 MET A C 1
ATOM 1901 O O . MET A 1 227 ? -14.979 7.095 11.832 1.00 83.19 227 MET A O 1
ATOM 1905 N N . GLY A 1 228 ? -14.566 7.252 9.630 1.00 81.62 228 GLY A N 1
ATOM 1906 C CA . GLY A 1 228 ? -15.671 6.371 9.233 1.00 81.62 228 GLY A CA 1
ATOM 1907 C C . GLY A 1 228 ? -15.529 4.958 9.807 1.00 81.62 228 GLY A C 1
ATOM 1908 O O . GLY A 1 228 ? -16.499 4.375 10.270 1.00 81.62 228 GLY A O 1
ATOM 1909 N N . SER A 1 229 ? -14.303 4.438 9.881 1.00 84.62 229 SER A N 1
ATOM 1910 C CA . SER A 1 229 ? -14.003 3.148 10.511 1.00 84.62 229 SER A CA 1
ATOM 1911 C C . SER A 1 229 ? -14.347 3.171 12.001 1.00 84.62 229 SER A C 1
ATOM 1913 O O . SER A 1 229 ? -15.002 2.256 12.496 1.00 84.62 229 SER A O 1
ATOM 1915 N N . LEU A 1 230 ? -13.957 4.235 12.714 1.00 86.06 230 LEU A N 1
ATOM 1916 C CA . LEU A 1 230 ? -14.302 4.425 14.125 1.00 86.06 230 LEU A CA 1
ATOM 1917 C C . LEU A 1 230 ? -15.823 4.512 14.329 1.00 86.06 230 LEU A C 1
ATOM 1919 O O . LEU A 1 230 ? -16.359 3.867 15.230 1.00 86.06 230 LEU A O 1
ATOM 1923 N N . GLU A 1 231 ? -16.515 5.285 13.490 1.00 83.50 231 GLU A N 1
ATOM 1924 C CA . GLU A 1 231 ? -17.975 5.419 13.511 1.00 83.50 231 GLU A CA 1
ATOM 1925 C C . GLU A 1 231 ? -18.670 4.083 13.240 1.00 83.50 231 GLU A C 1
ATOM 1927 O O . GLU A 1 231 ? -19.596 3.739 13.968 1.00 83.50 231 GLU A O 1
ATOM 1932 N N . ASN A 1 232 ? -18.190 3.296 12.274 1.00 84.31 232 ASN A N 1
ATOM 1933 C CA . ASN A 1 232 ? -18.742 1.983 11.945 1.00 84.31 232 ASN A CA 1
ATOM 1934 C C . ASN A 1 232 ? -18.616 1.003 13.117 1.00 84.31 232 ASN A C 1
ATOM 1936 O O . ASN A 1 232 ? -19.605 0.369 13.486 1.00 84.31 232 ASN A O 1
ATOM 1940 N N . PHE A 1 233 ? -17.450 0.940 13.773 1.00 85.62 233 PHE A N 1
ATOM 1941 C CA . PHE A 1 233 ? -17.300 0.153 15.003 1.00 85.62 233 PHE A CA 1
ATOM 1942 C C . PHE A 1 233 ? -18.257 0.631 16.104 1.00 85.62 233 PHE A C 1
ATOM 1944 O O . PHE A 1 233 ? -18.880 -0.182 16.783 1.00 85.62 233 PHE A O 1
ATOM 1951 N N . CYS A 1 234 ? -18.449 1.946 16.246 1.00 82.06 234 CYS A N 1
ATOM 1952 C CA . CYS A 1 234 ? -19.408 2.486 17.210 1.00 82.06 234 CYS A CA 1
ATOM 1953 C C . CYS A 1 234 ? -20.871 2.177 16.842 1.00 82.06 234 CYS A C 1
ATOM 1955 O O . CYS A 1 234 ? -21.692 1.971 17.737 1.00 82.06 234 CYS A O 1
ATOM 1957 N N . ALA A 1 235 ? -21.211 2.152 15.552 1.00 77.94 235 ALA A N 1
ATOM 1958 C CA . ALA A 1 235 ? -22.561 1.933 15.040 1.00 77.94 235 ALA A CA 1
ATOM 1959 C C . ALA A 1 235 ? -23.018 0.469 15.143 1.00 77.94 235 ALA A C 1
ATOM 1961 O O . ALA A 1 235 ? -24.214 0.232 15.314 1.00 77.94 235 ALA A O 1
ATOM 1962 N N . GLU A 1 236 ? -22.092 -0.505 15.159 1.00 70.25 236 GLU A N 1
ATOM 1963 C CA . GLU A 1 236 ? -22.390 -1.900 15.553 1.00 70.25 236 GLU A CA 1
ATOM 1964 C C . GLU A 1 236 ? -23.064 -1.964 16.943 1.00 70.25 236 GLU A C 1
ATOM 1966 O O . GLU A 1 236 ? -23.774 -2.916 17.275 1.00 70.25 236 GLU A O 1
ATOM 1971 N N . ASN A 1 237 ? -22.911 -0.905 17.744 1.00 59.59 237 ASN A N 1
ATOM 1972 C CA . ASN A 1 237 ? -23.487 -0.759 19.061 1.00 59.59 237 ASN A CA 1
ATOM 1973 C C . ASN A 1 237 ? -24.695 0.201 19.033 1.00 59.59 237 ASN A C 1
ATOM 1975 O O . ASN A 1 237 ? -24.567 1.407 19.254 1.00 59.59 237 ASN A O 1
ATOM 1979 N N . ASN A 1 238 ? -25.914 -0.337 18.903 1.00 49.72 238 ASN A N 1
ATOM 1980 C CA . ASN A 1 238 ? -27.183 0.401 19.089 1.00 49.72 238 ASN A CA 1
ATOM 1981 C C . ASN A 1 238 ? -27.343 1.076 20.486 1.00 49.72 238 ASN A C 1
ATOM 1983 O O . ASN A 1 238 ? -28.413 1.592 20.807 1.00 49.72 238 ASN A O 1
ATOM 1987 N N . LYS A 1 239 ? -26.307 1.081 21.344 1.00 47.44 239 LYS A N 1
ATOM 1988 C CA . LYS A 1 239 ? -26.274 1.731 22.666 1.00 47.44 239 LYS A CA 1
ATOM 1989 C C . LYS A 1 239 ? -25.211 2.830 22.832 1.00 47.44 239 LYS A C 1
ATOM 1991 O O . LYS A 1 239 ? -25.218 3.492 23.869 1.00 47.44 239 LYS A O 1
ATOM 1996 N N . LEU A 1 240 ? -24.334 3.080 21.855 1.00 47.34 240 LEU A N 1
ATOM 1997 C CA . LEU A 1 240 ? -23.355 4.181 21.931 1.00 47.34 240 LEU A CA 1
ATOM 1998 C C . LEU A 1 240 ? -23.922 5.573 21.563 1.00 47.34 240 LEU A C 1
ATOM 2000 O O . LEU A 1 240 ? -23.564 6.535 22.248 1.00 47.34 240 LEU A O 1
ATOM 2004 N N . PRO A 1 241 ? -24.866 5.733 20.608 1.00 45.75 241 PRO A N 1
ATOM 2005 C CA . PRO A 1 241 ? -25.384 7.060 20.239 1.00 45.75 241 PRO A CA 1
ATOM 2006 C C . PRO A 1 241 ? -26.215 7.754 21.335 1.00 45.75 241 PRO A C 1
ATOM 2008 O O . PRO A 1 241 ? -26.317 8.981 21.367 1.00 45.75 241 PRO A O 1
ATOM 2011 N N . GLN A 1 242 ? -26.794 6.991 22.270 1.00 41.66 242 GLN A N 1
ATOM 2012 C CA . GLN A 1 242 ? -27.653 7.540 23.331 1.00 41.66 242 GLN A CA 1
ATOM 2013 C C . GLN A 1 242 ? -26.880 8.194 24.484 1.00 41.66 242 GLN A C 1
ATOM 2015 O O . GLN A 1 242 ? -27.468 8.952 25.248 1.00 41.66 242 GLN A O 1
ATOM 2020 N N . LYS A 1 243 ? -25.574 7.932 24.624 1.00 46.66 243 LYS A N 1
ATOM 2021 C CA . LYS A 1 243 ? -24.791 8.411 25.778 1.00 46.66 243 LYS A CA 1
ATOM 2022 C C . LYS A 1 243 ? -24.045 9.726 25.533 1.00 46.66 243 LYS A C 1
ATOM 2024 O O . LYS A 1 243 ? -23.586 10.334 26.492 1.00 46.66 243 LYS A O 1
ATOM 2029 N N . TYR A 1 244 ? -23.950 10.162 24.276 1.00 45.25 244 TYR A N 1
ATOM 2030 C CA . TYR A 1 244 ? -23.231 11.378 23.870 1.00 45.25 244 TYR A CA 1
ATOM 2031 C C . TYR A 1 244 ? -24.149 12.471 23.293 1.00 45.25 244 TYR A C 1
ATOM 2033 O O . TYR A 1 244 ? -23.660 13.505 22.850 1.00 45.25 244 TYR A O 1
ATOM 2041 N N . SER A 1 245 ? -25.470 12.264 23.342 1.00 30.84 245 SER A N 1
ATOM 2042 C CA . SER A 1 245 ? -26.498 13.269 23.023 1.00 30.84 245 SER A CA 1
ATOM 2043 C C . SER A 1 245 ? -27.010 13.960 24.299 1.00 30.84 245 SER A C 1
ATOM 2045 O O . SER A 1 245 ? -28.216 14.006 24.540 1.00 30.84 245 SER A O 1
ATOM 2047 N N . GLY A 1 246 ? -26.082 14.402 25.153 1.00 35.94 246 GLY A N 1
ATOM 2048 C CA . GLY A 1 246 ? -26.353 15.173 26.370 1.00 35.94 246 GLY A CA 1
ATOM 2049 C C . GLY A 1 246 ? -25.795 16.578 26.252 1.00 35.94 246 GLY A C 1
ATOM 2050 O O . GLY A 1 246 ? -24.601 16.680 25.892 1.00 35.94 246 GLY A O 1
#